Protein AF-A0A2H5V8M5-F1 (afdb_monomer_lite)

Sequence (279 aa):
MAAQKHAEDILRYRYISHWDSDGFKPYMRYIQYNGNGEVSENVAITGYYNSDGSTDCHKPLILCDKIDPKEAITQLQYDMVYNDAASNWGHRDNILDRWHNKVNIGIAYDDYFLALVQHFENDYIEWNSRYIFNGYLVMSGRIYIEPNTNVRPVALAVYYDPLPRKMSSIELNNNTPNCYSYGGGVACGSDAVDTIYPPPPPGYYYTERVHLADRWIVDGNNFHIEASINPSMGEGVYTILLFTDINGEQVPLASYSIVSKDGKWVDLSSYAIGLAKYN

pLDDT: mean 91.6, std 9.21, range [35.5, 98.75]

Secondary structure (DSSP, 8-state):
-HHHHHHHHHHHHT---SS-TT---HHHHHHHTT--SEEEEEEEEEE---TTS--STTSTT---PPP-HHHHHHHHHHHHHHSGGGGTTHHHHHHT-TT--EEEEEEEE-SSEEEEEEEEEE--EEEEEEEEETTEEEEEEEE---TT--EEEEEEEEEEEPPP----HHHHHTTSS---SSSSTTSSSPPPSEEEEPPPPTT---SS--EEPSEEEEETTEEEEEEE---TT-SEEEEEEEEEEETTEEEEEEEEEEEEETTEEEEHHHHHHHHHTT-

Structure (mmCIF, N/CA/C/O backbone):
data_AF-A0A2H5V8M5-F1
#
_entry.id   AF-A0A2H5V8M5-F1
#
loop_
_atom_site.group_PDB
_atom_site.id
_atom_site.type_symbol
_atom_site.label_atom_id
_atom_site.label_alt_id
_atom_site.label_comp_id
_atom_site.label_asym_id
_atom_site.label_entity_id
_atom_site.label_seq_id
_atom_site.pdbx_PDB_ins_code
_atom_site.Cartn_x
_atom_site.Cartn_y
_atom_site.Cartn_z
_atom_site.occupancy
_atom_site.B_iso_or_equiv
_atom_site.auth_seq_id
_atom_site.auth_comp_id
_atom_site.auth_asym_id
_atom_site.auth_atom_id
_atom_site.pdbx_PDB_model_num
ATOM 1 N N . MET A 1 1 ? 11.734 -8.296 0.308 1.00 83.62 1 MET A N 1
ATOM 2 C CA . MET A 1 1 ? 10.918 -7.101 0.608 1.00 83.62 1 MET A CA 1
ATOM 3 C C . MET A 1 1 ? 9.966 -6.883 -0.560 1.00 83.62 1 MET A C 1
ATOM 5 O O . MET A 1 1 ? 10.327 -7.282 -1.666 1.00 83.62 1 MET A O 1
ATOM 9 N N . ALA A 1 2 ? 8.769 -6.340 -0.325 1.00 95.25 2 ALA A N 1
ATOM 10 C CA . ALA A 1 2 ? 7.696 -6.299 -1.325 1.00 95.25 2 ALA A CA 1
ATOM 11 C C . ALA A 1 2 ? 8.078 -5.528 -2.605 1.00 95.25 2 ALA A C 1
ATOM 13 O O . ALA A 1 2 ? 7.887 -6.065 -3.694 1.00 95.25 2 ALA A O 1
ATOM 14 N N . ALA A 1 3 ? 8.711 -4.355 -2.483 1.00 97.88 3 ALA A N 1
ATOM 15 C CA . ALA A 1 3 ? 9.161 -3.561 -3.632 1.00 97.88 3 ALA A CA 1
ATOM 16 C C . ALA A 1 3 ? 10.148 -4.325 -4.535 1.00 97.88 3 ALA A C 1
ATOM 18 O O . ALA A 1 3 ? 9.958 -4.390 -5.745 1.00 97.88 3 ALA A O 1
ATOM 19 N N . GLN A 1 4 ? 11.164 -4.984 -3.958 1.00 98.19 4 GLN A N 1
ATOM 20 C CA . GLN A 1 4 ? 12.114 -5.798 -4.737 1.00 98.19 4 GLN A CA 1
ATOM 21 C C . GLN A 1 4 ? 11.425 -6.961 -5.461 1.00 98.19 4 GLN A C 1
ATOM 23 O O . GLN A 1 4 ? 11.761 -7.262 -6.602 1.00 98.19 4 GLN A O 1
ATOM 28 N N . LYS A 1 5 ? 10.446 -7.606 -4.815 1.00 97.69 5 LYS A N 1
ATOM 29 C CA . LYS A 1 5 ? 9.681 -8.701 -5.426 1.00 97.69 5 LYS A CA 1
ATOM 30 C C . LYS A 1 5 ? 8.831 -8.218 -6.594 1.00 97.69 5 LYS A C 1
ATOM 32 O O . LYS A 1 5 ? 8.759 -8.910 -7.602 1.00 97.69 5 LYS A O 1
ATOM 37 N N . HIS A 1 6 ? 8.258 -7.024 -6.484 1.00 98.12 6 HIS A N 1
ATOM 38 C CA . HIS A 1 6 ? 7.538 -6.404 -7.585 1.00 98.12 6 HIS A CA 1
ATOM 39 C C . HIS A 1 6 ? 8.485 -6.012 -8.730 1.00 98.12 6 HIS A C 1
ATOM 41 O O . HIS A 1 6 ? 8.217 -6.354 -9.875 1.00 98.12 6 HIS A O 1
ATOM 47 N N . ALA A 1 7 ? 9.636 -5.398 -8.439 1.00 98.62 7 ALA A N 1
ATOM 48 C CA . ALA A 1 7 ? 10.624 -5.064 -9.467 1.00 98.62 7 ALA A CA 1
ATOM 49 C C . ALA A 1 7 ? 11.097 -6.313 -10.241 1.00 98.62 7 ALA A C 1
ATOM 51 O O . ALA A 1 7 ? 11.175 -6.290 -11.466 1.00 98.62 7 ALA A O 1
ATOM 52 N N . GLU A 1 8 ? 11.361 -7.424 -9.544 1.00 98.56 8 GLU A N 1
ATOM 53 C CA . GLU A 1 8 ? 11.702 -8.714 -10.162 1.00 98.56 8 GLU A CA 1
ATOM 54 C C . GLU A 1 8 ? 10.570 -9.272 -11.037 1.00 98.56 8 GLU A C 1
ATOM 56 O O . GLU A 1 8 ? 10.845 -9.824 -12.102 1.00 98.56 8 GLU A O 1
ATOM 61 N N . ASP A 1 9 ? 9.312 -9.134 -10.609 1.00 98.06 9 ASP A N 1
ATOM 62 C CA . ASP A 1 9 ? 8.138 -9.575 -11.369 1.00 98.06 9 ASP A CA 1
ATOM 63 C C . ASP A 1 9 ? 7.942 -8.743 -12.646 1.00 98.06 9 ASP A C 1
ATOM 65 O O . ASP A 1 9 ? 7.803 -9.300 -13.738 1.00 98.06 9 ASP A O 1
ATOM 69 N N . ILE A 1 10 ? 8.049 -7.417 -12.521 1.00 98.06 10 ILE A N 1
ATOM 70 C CA . ILE A 1 10 ? 8.047 -6.467 -13.636 1.00 98.06 10 ILE A CA 1
ATOM 71 C C . ILE A 1 10 ? 9.170 -6.797 -14.619 1.00 98.06 10 ILE A C 1
ATOM 73 O O . ILE A 1 10 ? 8.927 -6.876 -15.820 1.00 98.06 10 ILE A O 1
ATOM 77 N N . LEU A 1 11 ? 10.395 -7.031 -14.136 1.00 97.75 11 LEU A N 1
ATOM 78 C CA . LEU A 1 11 ? 11.501 -7.425 -15.001 1.00 97.75 11 LEU A CA 1
ATOM 79 C C . LEU A 1 11 ? 11.170 -8.748 -15.698 1.00 97.75 11 LEU A C 1
ATOM 81 O O . LEU A 1 11 ? 11.300 -8.849 -16.911 1.00 97.75 11 LEU A O 1
ATOM 85 N N . ARG A 1 12 ? 10.714 -9.763 -14.966 1.00 96.56 12 ARG A N 1
ATOM 86 C CA . ARG A 1 12 ? 10.464 -11.099 -15.517 1.00 96.56 12 ARG A CA 1
ATOM 87 C C . ARG A 1 12 ? 9.412 -11.107 -16.626 1.00 96.56 12 ARG A C 1
ATOM 89 O O . ARG A 1 12 ? 9.584 -11.843 -17.596 1.00 96.56 12 ARG A O 1
ATOM 96 N N . TYR A 1 13 ? 8.337 -10.341 -16.466 1.00 95.19 13 TYR A N 1
ATOM 97 C CA . TYR A 1 13 ? 7.185 -10.364 -17.373 1.00 95.19 13 TYR A CA 1
ATOM 98 C C . TYR A 1 13 ? 7.037 -9.105 -18.234 1.00 95.19 13 TYR A C 1
ATOM 100 O O . TYR A 1 13 ? 6.144 -9.061 -19.076 1.00 95.19 13 TYR A O 1
ATOM 108 N N . ARG A 1 14 ? 7.924 -8.118 -18.057 1.00 94.81 14 ARG A N 1
ATOM 109 C CA . ARG A 1 14 ? 8.046 -6.897 -18.867 1.00 94.81 14 ARG A CA 1
ATOM 110 C C . ARG A 1 14 ? 6.725 -6.136 -18.997 1.00 94.81 14 ARG A C 1
ATOM 112 O O . ARG A 1 14 ? 6.176 -5.978 -20.088 1.00 94.81 14 ARG A O 1
ATOM 119 N N . TYR A 1 15 ? 6.212 -5.668 -17.868 1.00 94.75 15 TYR A N 1
ATOM 120 C CA . TYR A 1 15 ? 5.011 -4.836 -17.817 1.00 94.75 15 TYR A CA 1
ATOM 121 C C . TYR A 1 15 ? 5.233 -3.578 -16.972 1.00 94.75 15 TYR A C 1
ATOM 123 O O . TYR A 1 15 ? 6.212 -3.485 -16.241 1.00 94.75 15 TYR A O 1
ATOM 131 N N . ILE A 1 16 ? 4.317 -2.615 -17.041 1.00 93.75 16 ILE A N 1
ATOM 132 C CA . ILE A 1 16 ? 4.234 -1.501 -16.090 1.00 93.75 16 ILE A CA 1
ATOM 133 C C . ILE A 1 16 ? 2.847 -1.476 -15.456 1.00 93.75 16 ILE A C 1
ATOM 135 O O . ILE A 1 16 ? 1.849 -1.194 -16.108 1.00 93.75 16 ILE A O 1
ATOM 139 N N . SER A 1 17 ? 2.776 -1.823 -14.174 1.00 94.38 17 SER A N 1
ATOM 140 C CA . SER A 1 17 ? 1.532 -1.847 -13.409 1.00 94.38 17 SER A CA 1
ATOM 141 C C . SER A 1 17 ? 1.836 -1.809 -11.916 1.00 94.38 17 SER A C 1
ATOM 143 O O . SER A 1 17 ? 2.918 -2.198 -11.489 1.00 94.38 17 SER A O 1
ATOM 145 N N . HIS A 1 18 ? 0.855 -1.384 -11.124 1.00 95.19 18 HIS A N 1
ATOM 146 C CA . HIS A 1 18 ? 0.877 -1.518 -9.665 1.00 95.19 18 HIS A CA 1
ATOM 147 C C . HIS A 1 18 ? 0.487 -2.932 -9.187 1.00 95.19 18 HIS A C 1
ATOM 149 O O . HIS A 1 18 ? 0.680 -3.299 -8.025 1.00 95.19 18 HIS A O 1
ATOM 155 N N . TRP A 1 19 ? -0.082 -3.743 -10.078 1.00 95.81 19 TRP A N 1
ATOM 156 C CA . TRP A 1 19 ? -0.454 -5.129 -9.806 1.00 95.81 19 TRP A CA 1
ATOM 157 C C . TRP A 1 19 ? 0.651 -6.069 -10.268 1.00 95.81 19 TRP A C 1
ATOM 159 O O . TRP A 1 19 ? 1.297 -5.791 -11.273 1.00 95.81 19 TRP A O 1
ATOM 169 N N . ASP A 1 20 ? 0.843 -7.198 -9.580 1.00 95.50 20 ASP A N 1
ATOM 170 C CA . ASP A 1 20 ? 1.694 -8.264 -10.120 1.00 95.50 20 ASP A CA 1
ATOM 171 C C . ASP A 1 20 ? 0.985 -9.247 -11.031 1.00 95.50 20 ASP A C 1
ATOM 173 O O . ASP A 1 20 ? -0.240 -9.301 -11.131 1.00 95.50 2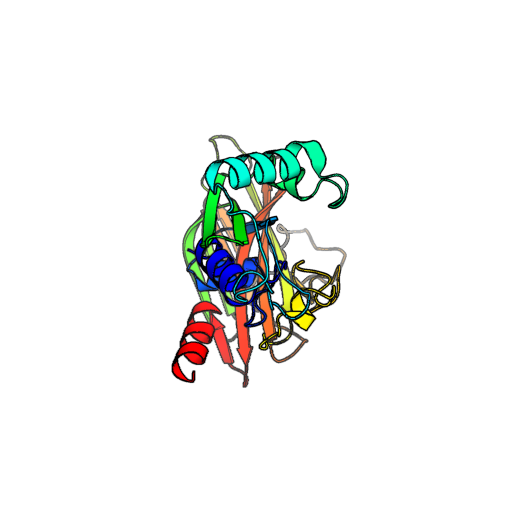0 ASP A O 1
ATOM 177 N N . SER A 1 21 ? 1.816 -10.083 -11.652 1.00 94.81 21 SER A N 1
ATOM 178 C CA . SER A 1 21 ? 1.422 -11.259 -12.412 1.00 94.81 21 SER A CA 1
ATOM 179 C C . SER A 1 21 ? 0.565 -12.268 -11.634 1.00 94.81 21 SER A C 1
ATOM 181 O O . SER A 1 21 ? -0.105 -13.081 -12.270 1.00 94.81 21 SER A O 1
ATOM 183 N N . ASP A 1 22 ? 0.513 -12.209 -10.298 1.00 94.25 22 ASP A N 1
ATOM 184 C CA . ASP A 1 22 ? -0.376 -13.029 -9.462 1.00 94.25 22 ASP A CA 1
ATOM 185 C C . ASP A 1 22 ? -1.673 -12.293 -9.047 1.00 94.25 22 ASP A C 1
ATOM 187 O O . ASP A 1 22 ? -2.559 -12.891 -8.425 1.00 94.25 22 ASP A O 1
ATOM 191 N N . GLY A 1 23 ? -1.830 -11.026 -9.443 1.00 93.62 23 GLY A N 1
ATOM 192 C CA . GLY A 1 23 ? -3.029 -10.216 -9.239 1.00 93.62 23 GLY A CA 1
ATOM 193 C C . GLY A 1 23 ? -3.117 -9.528 -7.876 1.00 93.62 23 GLY A C 1
ATOM 194 O O . GLY A 1 23 ? -4.216 -9.158 -7.461 1.00 93.62 23 GLY A O 1
ATOM 195 N N . PHE A 1 24 ? -2.003 -9.367 -7.161 1.00 94.75 24 PHE A N 1
ATOM 196 C CA . PHE A 1 24 ? -1.948 -8.638 -5.896 1.00 94.75 24 PHE A CA 1
ATOM 197 C C . PHE A 1 24 ? -1.664 -7.147 -6.115 1.00 94.75 24 PHE A C 1
ATOM 199 O O . PHE A 1 24 ? -0.723 -6.758 -6.809 1.00 94.75 24 PHE A O 1
ATOM 206 N N . LYS A 1 25 ? -2.461 -6.306 -5.448 1.00 95.56 25 LYS A N 1
ATOM 207 C CA . LYS A 1 25 ? -2.246 -4.855 -5.325 1.00 95.56 25 LYS A CA 1
ATOM 208 C C . LYS A 1 25 ? -1.101 -4.526 -4.350 1.00 95.56 25 LYS A C 1
ATOM 210 O O . LYS A 1 25 ? -0.726 -5.390 -3.546 1.00 95.56 25 LYS A O 1
ATOM 215 N N . PRO A 1 26 ? -0.589 -3.279 -4.332 1.00 95.88 26 PRO A N 1
ATOM 216 C CA . PRO A 1 26 ? 0.551 -2.900 -3.493 1.00 95.88 26 PRO A CA 1
ATOM 217 C C . PRO A 1 26 ? 0.373 -3.222 -2.002 1.00 95.88 26 PRO A C 1
ATOM 219 O O . PRO A 1 26 ? 1.212 -3.915 -1.427 1.00 95.88 26 PRO A O 1
ATOM 222 N N . TYR A 1 27 ? -0.755 -2.831 -1.394 1.00 95.56 27 TYR A N 1
ATOM 223 C CA . TYR A 1 27 ? -1.041 -3.107 0.022 1.00 95.56 27 TYR A CA 1
ATOM 224 C C . TYR A 1 27 ? -1.146 -4.604 0.331 1.00 95.56 27 TYR A C 1
ATOM 226 O O . TYR A 1 27 ? -0.662 -5.064 1.361 1.00 95.56 27 TYR A O 1
ATOM 234 N N . MET A 1 28 ? -1.716 -5.398 -0.580 1.00 96.19 28 MET A N 1
ATOM 235 C CA . MET A 1 28 ? -1.818 -6.849 -0.404 1.00 96.19 28 MET A CA 1
ATOM 236 C C . MET A 1 28 ? -0.430 -7.484 -0.371 1.00 96.19 28 MET A C 1
ATOM 238 O O . MET A 1 28 ? -0.090 -8.236 0.543 1.00 96.19 28 MET A O 1
ATOM 242 N N . ARG A 1 29 ? 0.395 -7.138 -1.359 1.00 95.31 29 ARG A N 1
ATOM 243 C CA . ARG A 1 29 ? 1.764 -7.627 -1.490 1.00 95.31 29 ARG A CA 1
ATOM 244 C C . ARG A 1 29 ? 2.630 -7.196 -0.311 1.00 95.31 29 ARG A C 1
ATOM 246 O O . ARG A 1 29 ? 3.401 -7.996 0.212 1.00 95.31 29 ARG A O 1
ATOM 253 N N . TYR A 1 30 ? 2.491 -5.954 0.143 1.00 95.75 30 TYR A N 1
ATOM 254 C CA . TYR A 1 30 ? 3.192 -5.457 1.322 1.00 95.75 30 TYR A CA 1
ATOM 255 C C . TYR A 1 30 ? 2.924 -6.342 2.545 1.00 95.75 30 TYR A C 1
ATOM 257 O O . TYR A 1 30 ? 3.873 -6.824 3.165 1.00 95.75 30 TYR A O 1
ATOM 265 N N . ILE A 1 31 ? 1.660 -6.689 2.811 1.00 93.81 31 ILE A N 1
ATOM 266 C CA . ILE A 1 31 ? 1.292 -7.616 3.893 1.00 93.81 31 ILE A CA 1
ATOM 267 C C . ILE A 1 31 ? 1.834 -9.035 3.664 1.00 93.81 31 ILE A C 1
ATOM 269 O O . ILE A 1 31 ? 2.326 -9.656 4.608 1.00 93.81 31 ILE A O 1
ATOM 273 N N . GLN A 1 32 ? 1.816 -9.557 2.432 1.00 93.00 32 GLN A N 1
ATOM 274 C CA . GLN A 1 32 ? 2.392 -10.879 2.129 1.00 93.00 32 GLN A CA 1
ATOM 275 C C . GLN A 1 32 ? 3.875 -10.988 2.485 1.00 93.00 32 GLN A C 1
ATOM 277 O O . GLN A 1 32 ? 4.329 -12.048 2.913 1.00 93.00 32 GLN A O 1
ATOM 282 N N . TYR A 1 33 ? 4.622 -9.895 2.329 1.00 92.31 33 TYR A N 1
ATOM 283 C CA . TYR A 1 33 ? 6.041 -9.825 2.673 1.00 92.31 33 TYR A CA 1
ATOM 284 C C . TYR A 1 33 ? 6.291 -9.216 4.061 1.00 92.31 33 TYR A C 1
ATOM 286 O O . TYR A 1 33 ? 7.365 -8.661 4.297 1.00 92.31 33 TYR A O 1
ATOM 294 N N . ASN A 1 34 ? 5.342 -9.407 4.986 1.00 90.81 34 ASN A N 1
ATOM 295 C CA . ASN A 1 34 ? 5.412 -9.046 6.408 1.00 90.81 34 ASN A CA 1
ATOM 296 C C . ASN A 1 34 ? 5.405 -7.537 6.705 1.00 90.81 34 ASN A C 1
ATOM 298 O O . ASN A 1 34 ? 5.962 -7.104 7.714 1.00 90.81 34 ASN A O 1
ATOM 302 N N . GLY A 1 35 ? 4.773 -6.742 5.844 1.00 93.56 35 GLY A N 1
ATOM 303 C CA . GLY A 1 35 ? 4.496 -5.334 6.102 1.00 93.56 35 GLY A CA 1
ATOM 304 C C . GLY A 1 3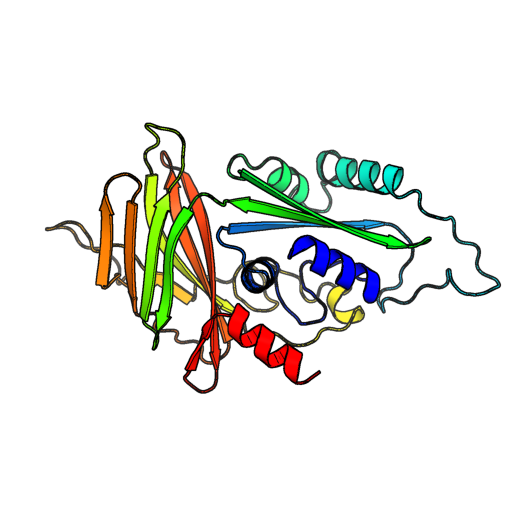5 ? 3.598 -5.124 7.327 1.00 93.56 35 GLY A C 1
ATOM 305 O O . GLY A 1 35 ? 2.660 -5.891 7.581 1.00 93.56 35 GLY A O 1
ATOM 306 N N . ASN A 1 36 ? 3.889 -4.084 8.109 1.00 93.38 36 ASN A N 1
ATOM 307 C CA . ASN A 1 36 ? 3.203 -3.803 9.376 1.00 93.38 36 ASN A CA 1
ATOM 308 C C . ASN A 1 36 ? 2.520 -2.430 9.430 1.00 93.38 36 ASN A C 1
ATOM 310 O O . ASN A 1 36 ? 1.662 -2.238 10.293 1.00 93.38 36 ASN A O 1
ATOM 314 N N . GLY A 1 37 ? 2.858 -1.521 8.515 1.00 95.81 37 GLY A N 1
ATOM 315 C CA . GLY A 1 37 ? 2.270 -0.190 8.419 1.00 95.81 37 GLY A CA 1
ATOM 316 C C . GLY A 1 37 ? 1.242 -0.043 7.298 1.00 95.81 37 GLY A C 1
ATOM 317 O O . GLY A 1 37 ? 0.544 -0.986 6.902 1.00 95.81 37 GLY A O 1
ATOM 318 N N . GLU A 1 38 ? 1.130 1.181 6.808 1.00 96.81 38 GLU A N 1
ATOM 319 C CA . GLU A 1 38 ? 0.477 1.527 5.544 1.00 96.81 38 GLU A CA 1
ATOM 320 C C . GLU A 1 38 ? 1.539 1.674 4.447 1.00 96.81 38 GLU A C 1
ATOM 322 O O . GLU A 1 38 ? 2.698 1.942 4.769 1.00 96.81 38 GLU A O 1
ATOM 327 N N . VAL A 1 39 ? 1.174 1.435 3.184 1.00 97.62 39 VAL A N 1
ATOM 328 C CA . VAL A 1 39 ? 2.104 1.535 2.057 1.00 97.62 39 VAL A CA 1
ATOM 329 C C . VAL A 1 39 ? 1.493 2.296 0.888 1.00 97.62 39 VAL A C 1
ATOM 331 O O . VAL A 1 39 ? 0.372 2.016 0.464 1.00 97.62 39 VAL A O 1
ATOM 334 N N . SER A 1 40 ? 2.303 3.160 0.288 1.00 97.12 40 SER A N 1
ATOM 335 C CA . SER A 1 40 ? 2.034 3.802 -0.994 1.00 97.12 40 SER A CA 1
ATOM 336 C C . SER A 1 40 ? 3.157 3.481 -1.983 1.00 97.12 40 SER A C 1
ATOM 338 O O . SER A 1 40 ? 4.334 3.442 -1.622 1.00 97.12 40 SER A O 1
ATOM 340 N N . GLU A 1 41 ? 2.814 3.186 -3.239 1.00 97.75 41 GLU A N 1
ATOM 341 C CA . GLU A 1 41 ? 3.765 2.679 -4.238 1.00 97.75 41 GLU A CA 1
ATOM 342 C C . GLU A 1 41 ? 3.953 3.654 -5.400 1.00 97.75 41 GLU A C 1
ATOM 344 O O . GLU A 1 41 ? 2.978 4.106 -5.992 1.00 97.75 41 GLU A O 1
ATOM 349 N N . ASN A 1 42 ? 5.211 3.876 -5.785 1.00 98.12 42 ASN A N 1
ATOM 350 C CA . ASN A 1 42 ? 5.569 4.370 -7.111 1.00 98.12 42 ASN A CA 1
ATOM 351 C C . ASN A 1 42 ? 6.210 3.247 -7.927 1.00 98.12 42 ASN A C 1
ATOM 353 O O . ASN A 1 42 ? 7.028 2.481 -7.407 1.00 98.12 42 ASN A O 1
ATOM 357 N N . VAL A 1 43 ? 5.886 3.190 -9.218 1.00 97.12 43 VAL A N 1
ATOM 358 C CA . VAL A 1 43 ? 6.506 2.278 -10.183 1.00 97.12 43 VAL A CA 1
ATOM 359 C C . VAL A 1 43 ? 6.986 3.090 -11.374 1.00 97.12 43 VAL A C 1
ATOM 361 O O . VAL A 1 43 ? 6.229 3.853 -11.963 1.00 97.12 43 VAL A O 1
ATOM 364 N N . ALA A 1 44 ? 8.242 2.895 -11.755 1.00 97.38 44 ALA A N 1
ATOM 365 C CA . ALA A 1 44 ? 8.830 3.514 -12.927 1.00 97.38 44 ALA A CA 1
ATOM 366 C C . ALA A 1 44 ? 9.681 2.486 -13.676 1.00 97.38 44 ALA A C 1
ATOM 368 O O . ALA A 1 44 ? 10.369 1.664 -13.068 1.00 97.38 44 ALA A O 1
ATOM 369 N N . ILE A 1 45 ? 9.643 2.523 -15.004 1.00 97.12 45 ILE A N 1
ATOM 370 C CA . ILE A 1 45 ? 10.435 1.627 -15.848 1.00 97.12 45 ILE A CA 1
ATOM 371 C C . ILE A 1 45 ? 11.094 2.407 -16.982 1.00 97.12 45 ILE A C 1
ATOM 373 O O . ILE A 1 45 ? 10.607 3.458 -17.394 1.00 97.12 45 ILE A O 1
ATOM 377 N N . THR A 1 46 ? 12.174 1.864 -17.530 1.00 96.69 46 THR A N 1
ATOM 378 C CA . THR A 1 46 ? 12.748 2.316 -18.801 1.00 96.69 46 THR A CA 1
ATOM 379 C C . THR A 1 46 ? 13.321 1.133 -19.574 1.00 96.69 46 THR A C 1
ATOM 381 O O . THR A 1 46 ? 13.657 0.103 -18.986 1.00 96.69 46 THR A O 1
ATOM 384 N N . GLY A 1 47 ? 13.421 1.266 -20.896 1.00 94.12 47 GLY A N 1
ATOM 385 C CA . GLY A 1 47 ? 13.940 0.231 -21.786 1.00 94.12 47 GLY A CA 1
ATOM 386 C C . GLY A 1 47 ? 12.935 -0.271 -22.817 1.00 94.12 47 GLY A C 1
ATOM 387 O O . GLY A 1 47 ? 11.984 0.421 -23.174 1.00 94.12 47 GLY A O 1
ATOM 388 N N . TYR A 1 48 ? 13.175 -1.482 -23.320 1.00 92.06 48 TYR A N 1
ATOM 389 C CA . TYR A 1 48 ? 12.517 -2.013 -24.514 1.00 92.06 48 TYR A CA 1
ATOM 390 C C . TYR A 1 48 ? 11.569 -3.171 -24.189 1.00 92.06 48 TYR A C 1
ATOM 392 O O . TYR A 1 48 ? 12.017 -4.250 -23.790 1.00 92.06 48 TYR A O 1
ATOM 400 N N . TYR A 1 49 ? 10.269 -2.978 -24.425 1.00 92.31 49 TYR A N 1
ATOM 401 C CA . TYR A 1 49 ? 9.234 -4.002 -24.265 1.00 92.31 49 TYR A CA 1
ATOM 402 C C . TYR A 1 49 ? 7.996 -3.691 -25.124 1.00 92.31 49 TYR A C 1
ATOM 404 O O . TYR A 1 49 ? 7.712 -2.535 -25.436 1.00 92.31 49 TYR A O 1
ATOM 412 N N . ASN A 1 50 ? 7.265 -4.737 -25.502 1.00 90.31 50 ASN A N 1
ATOM 413 C CA . ASN A 1 50 ? 5.958 -4.674 -26.154 1.00 90.31 50 ASN A CA 1
ATOM 414 C C . ASN A 1 50 ? 4.838 -4.905 -25.126 1.00 90.31 50 ASN A C 1
ATOM 416 O O . ASN A 1 50 ? 5.089 -5.368 -24.014 1.00 90.31 50 ASN A O 1
ATOM 420 N N . SER A 1 51 ? 3.579 -4.652 -25.503 1.00 86.75 51 SER A N 1
ATOM 421 C CA . SER A 1 51 ? 2.428 -4.854 -24.605 1.00 86.75 51 SER A CA 1
ATOM 422 C C . SER A 1 51 ? 2.266 -6.302 -24.129 1.00 86.75 51 SER A C 1
ATOM 424 O O . SER A 1 51 ? 1.774 -6.530 -23.029 1.00 86.75 51 SER A O 1
ATOM 426 N N . ASP A 1 52 ? 2.730 -7.280 -24.909 1.00 88.31 52 ASP A N 1
ATOM 427 C CA . ASP A 1 52 ? 2.776 -8.698 -24.536 1.00 88.31 52 ASP A CA 1
ATOM 428 C C . ASP A 1 52 ? 3.994 -9.087 -23.686 1.00 88.31 52 ASP A C 1
ATOM 430 O O . ASP A 1 52 ? 4.178 -10.259 -23.354 1.00 88.31 52 ASP A O 1
ATOM 434 N N . GLY A 1 53 ? 4.813 -8.114 -23.293 1.00 86.06 53 GLY A N 1
ATOM 435 C CA . GLY A 1 53 ? 6.035 -8.317 -22.527 1.00 86.06 53 GLY A CA 1
ATOM 436 C C . GLY A 1 53 ? 7.200 -8.891 -23.341 1.00 86.06 53 GLY A C 1
ATOM 437 O O . GLY A 1 53 ? 8.245 -9.224 -22.783 1.00 86.06 53 GLY A O 1
ATOM 438 N N . SER A 1 54 ? 7.062 -9.020 -24.663 1.00 88.94 54 SER A N 1
ATOM 439 C CA . SER A 1 54 ? 8.170 -9.423 -25.530 1.00 88.94 54 SER A CA 1
ATOM 440 C C . SER A 1 54 ? 9.124 -8.258 -25.811 1.00 88.94 54 SER A C 1
ATOM 442 O O . SER A 1 54 ? 8.784 -7.089 -25.641 1.00 88.94 54 SER A O 1
ATOM 444 N N . THR A 1 55 ? 10.338 -8.571 -26.262 1.00 89.69 55 THR A N 1
ATOM 445 C CA . THR A 1 55 ? 11.296 -7.572 -26.746 1.00 89.69 55 THR A CA 1
ATOM 446 C C . THR A 1 55 ? 12.132 -8.138 -27.886 1.00 89.69 55 THR A C 1
ATOM 448 O O . THR A 1 55 ? 12.485 -9.321 -27.902 1.00 89.69 55 THR A O 1
ATOM 451 N N . ASP A 1 56 ? 12.463 -7.279 -28.844 1.00 90.00 56 ASP A N 1
ATOM 452 C CA . ASP A 1 56 ? 13.253 -7.642 -30.018 1.00 90.00 56 ASP A CA 1
ATOM 453 C C . ASP A 1 56 ? 14.765 -7.541 -29.775 1.00 90.00 56 ASP A C 1
ATOM 455 O O . ASP A 1 56 ? 15.543 -8.081 -30.559 1.00 90.00 56 ASP A O 1
ATOM 459 N N . CYS A 1 57 ? 15.192 -6.943 -28.659 1.00 88.12 57 CYS A N 1
ATOM 460 C CA . CYS A 1 57 ? 16.597 -6.657 -28.346 1.00 88.12 57 CYS A CA 1
ATOM 461 C C . CYS A 1 57 ? 17.494 -7.888 -28.135 1.00 88.12 57 CYS A C 1
ATOM 463 O O . CYS A 1 57 ? 18.711 -7.759 -28.045 1.00 88.12 57 CYS A O 1
ATOM 465 N N . HIS A 1 58 ? 16.919 -9.092 -28.091 1.00 82.06 58 HIS A N 1
ATOM 466 C CA . HIS A 1 58 ? 17.670 -10.351 -28.049 1.00 82.06 58 HIS A CA 1
ATOM 467 C C . HIS A 1 58 ? 17.823 -11.017 -29.428 1.00 82.06 58 HIS A C 1
ATOM 469 O O . HIS A 1 58 ? 18.459 -12.067 -29.541 1.00 82.06 58 HIS A O 1
ATOM 475 N N . LYS A 1 59 ? 17.232 -10.449 -30.487 1.00 86.50 59 LYS A N 1
ATOM 476 C CA . LYS A 1 59 ? 17.295 -11.010 -31.842 1.00 86.50 59 LYS A CA 1
ATOM 477 C C . LYS A 1 59 ? 18.615 -10.606 -32.527 1.00 86.50 59 LYS A C 1
ATOM 479 O O . LYS A 1 59 ? 18.972 -9.434 -32.479 1.00 86.50 59 LYS A O 1
ATOM 484 N N . PRO A 1 60 ? 19.307 -11.513 -33.253 1.00 80.62 60 PRO A N 1
ATOM 485 C CA . PRO A 1 60 ? 20.649 -11.262 -33.811 1.00 80.62 60 PRO A CA 1
ATOM 486 C C . PRO A 1 60 ? 20.808 -10.066 -34.769 1.00 80.62 60 PRO A C 1
ATOM 488 O O . PRO A 1 60 ? 21.934 -9.683 -35.067 1.00 80.62 60 PRO A O 1
ATOM 491 N N . LEU A 1 61 ? 19.710 -9.516 -35.297 1.00 87.12 61 LEU A N 1
ATOM 492 C CA . LEU A 1 61 ? 19.704 -8.438 -36.297 1.00 87.12 61 LEU A CA 1
ATOM 493 C C . LEU A 1 61 ? 19.076 -7.133 -35.785 1.00 87.12 61 LEU A C 1
ATOM 495 O O . LEU A 1 61 ? 18.835 -6.224 -36.575 1.00 87.12 61 LEU A O 1
ATOM 499 N N . ILE A 1 62 ? 18.795 -7.046 -34.486 1.00 86.69 62 ILE A N 1
ATOM 500 C CA . ILE A 1 62 ? 18.225 -5.860 -33.851 1.00 86.69 62 ILE A CA 1
ATOM 501 C C . ILE A 1 62 ? 19.294 -5.254 -32.950 1.00 86.69 62 ILE A C 1
ATOM 503 O O . ILE A 1 62 ? 19.852 -5.936 -32.093 1.00 86.69 62 ILE A O 1
ATOM 507 N N . LEU A 1 63 ? 19.597 -3.974 -33.167 1.00 87.94 63 LEU A N 1
ATOM 508 C CA . LEU A 1 63 ? 20.528 -3.226 -32.333 1.00 87.94 63 LEU A CA 1
ATOM 509 C C . LEU A 1 63 ? 19.732 -2.416 -31.309 1.00 87.94 63 LEU A C 1
ATOM 511 O O . LEU A 1 63 ? 18.987 -1.518 -31.691 1.00 87.94 63 LEU A O 1
ATOM 515 N N . CYS A 1 64 ? 19.911 -2.740 -30.031 1.00 91.75 64 CYS A N 1
ATOM 516 C CA . CYS A 1 64 ? 19.400 -1.957 -28.911 1.00 91.75 64 CYS A CA 1
ATOM 517 C C . CYS A 1 64 ? 20.567 -1.447 -28.073 1.00 91.75 64 CYS A C 1
ATOM 519 O O . CYS A 1 64 ? 21.522 -2.189 -27.815 1.00 91.75 64 CYS A O 1
ATOM 521 N N . ASP A 1 65 ? 20.465 -0.201 -27.624 1.00 92.56 65 ASP A N 1
ATOM 522 C CA . ASP A 1 65 ? 21.441 0.369 -26.705 1.00 92.56 65 ASP A CA 1
ATOM 523 C C . ASP A 1 65 ? 21.268 -0.228 -25.311 1.00 92.56 65 ASP A C 1
ATOM 525 O O . ASP A 1 65 ? 20.147 -0.434 -24.838 1.00 92.56 65 ASP A O 1
ATOM 529 N N . LYS A 1 66 ? 22.396 -0.520 -24.660 1.00 94.62 66 LYS A N 1
ATOM 530 C CA . LYS A 1 66 ? 22.389 -0.993 -23.280 1.00 94.62 66 LYS A CA 1
ATOM 531 C C . LYS A 1 66 ? 22.058 0.150 -22.332 1.00 94.62 66 LYS A C 1
ATOM 533 O O . LYS A 1 66 ? 22.556 1.260 -22.505 1.00 94.62 66 LYS A O 1
ATOM 538 N N . ILE A 1 67 ? 21.277 -0.145 -21.303 1.00 95.88 67 ILE A N 1
ATOM 539 C CA . ILE A 1 67 ? 20.924 0.822 -20.267 1.00 95.88 67 ILE A CA 1
ATOM 540 C C . ILE A 1 67 ? 22.085 0.958 -19.276 1.00 95.88 67 ILE A C 1
ATOM 542 O O . ILE A 1 67 ? 22.563 -0.041 -18.736 1.00 95.88 67 ILE A O 1
ATOM 546 N N . ASP A 1 68 ? 22.510 2.191 -18.986 1.00 97.69 68 ASP A N 1
ATOM 547 C CA . ASP A 1 68 ? 23.269 2.471 -17.765 1.00 97.69 68 ASP A CA 1
ATOM 548 C C . ASP A 1 68 ? 22.278 2.533 -16.590 1.00 97.69 68 ASP A C 1
ATOM 550 O O . ASP A 1 68 ? 21.441 3.442 -16.534 1.00 97.69 68 ASP A O 1
ATOM 554 N N . PRO A 1 69 ? 22.331 1.587 -15.635 1.00 97.31 69 PRO A N 1
ATOM 555 C CA . PRO A 1 69 ? 21.344 1.522 -14.567 1.00 97.31 69 PRO A CA 1
ATOM 556 C C . PRO A 1 69 ? 21.386 2.745 -13.645 1.00 97.31 69 PRO A C 1
ATOM 558 O O . PRO A 1 69 ? 20.356 3.115 -13.087 1.00 97.31 69 PRO A O 1
ATOM 561 N N . LYS A 1 70 ? 22.542 3.398 -13.467 1.00 98.06 70 LYS A N 1
ATOM 562 C CA . LYS A 1 70 ? 22.641 4.581 -12.600 1.00 98.06 70 LYS A CA 1
ATOM 563 C C . LYS A 1 70 ? 21.994 5.788 -13.257 1.00 98.06 70 LYS A C 1
ATOM 565 O O . LYS A 1 70 ? 21.222 6.478 -12.597 1.00 98.06 70 LYS A O 1
ATOM 570 N N . GLU A 1 71 ? 22.283 6.013 -14.536 1.00 98.12 71 GLU A N 1
ATOM 571 C CA . GLU A 1 71 ? 21.656 7.090 -15.306 1.00 98.12 71 GLU A CA 1
ATOM 572 C C . GLU A 1 71 ? 20.140 6.887 -15.385 1.00 98.12 71 GLU A C 1
ATOM 574 O O . GLU A 1 71 ? 19.382 7.809 -15.088 1.00 98.12 71 GLU A O 1
ATOM 579 N N . ALA A 1 72 ? 19.699 5.657 -15.664 1.00 98.06 72 ALA A N 1
ATOM 580 C CA . ALA A 1 72 ? 18.287 5.299 -15.679 1.00 98.06 72 ALA A CA 1
ATOM 581 C C . ALA A 1 72 ? 17.593 5.585 -14.340 1.00 98.06 72 ALA A C 1
ATOM 583 O O . ALA A 1 72 ? 16.548 6.226 -14.328 1.00 98.06 72 ALA A O 1
ATOM 584 N N . ILE A 1 73 ? 18.170 5.172 -13.206 1.00 98.50 73 ILE A N 1
ATOM 585 C CA . ILE A 1 73 ? 17.588 5.455 -11.883 1.00 98.50 73 ILE A CA 1
ATOM 586 C C . ILE A 1 73 ? 17.521 6.964 -11.622 1.00 98.50 73 ILE A C 1
ATOM 588 O O . ILE A 1 73 ? 16.504 7.451 -11.129 1.00 98.50 73 ILE A O 1
ATOM 592 N N . THR A 1 74 ? 18.579 7.715 -11.951 1.00 98.44 74 THR A N 1
ATOM 593 C CA . THR A 1 74 ? 18.587 9.177 -11.799 1.00 98.44 74 THR A CA 1
ATOM 594 C C . THR A 1 74 ? 17.492 9.831 -12.636 1.00 98.44 74 THR A C 1
ATOM 596 O O . THR A 1 74 ? 16.771 10.682 -12.116 1.00 98.44 74 THR A O 1
ATOM 599 N N . GLN A 1 75 ? 17.334 9.413 -13.891 1.00 98.44 75 GLN A N 1
ATOM 600 C CA . GLN A 1 75 ? 16.321 9.953 -14.790 1.00 98.44 75 GLN A CA 1
ATOM 601 C C . GLN A 1 75 ? 14.903 9.601 -14.321 1.00 98.44 75 GLN A C 1
ATOM 603 O O . GLN A 1 75 ? 14.078 10.497 -14.186 1.00 98.44 75 GLN A O 1
ATOM 608 N N . LEU A 1 76 ? 14.636 8.336 -13.975 1.00 98.31 76 LEU A N 1
ATOM 609 C CA . LEU A 1 76 ? 13.322 7.906 -13.480 1.00 98.31 76 LEU A CA 1
ATOM 610 C C . LEU A 1 76 ? 12.927 8.644 -12.194 1.00 98.31 76 LEU A C 1
ATOM 612 O O . LEU A 1 76 ? 11.790 9.091 -12.064 1.00 98.31 76 LEU A O 1
ATOM 616 N N . GLN A 1 77 ? 13.864 8.823 -11.257 1.00 98.31 77 GLN A N 1
ATOM 617 C CA . GLN A 1 77 ? 13.610 9.604 -10.046 1.00 98.31 77 GLN A CA 1
ATOM 618 C C . GLN A 1 77 ? 13.347 11.080 -10.365 1.00 98.31 77 GLN A C 1
ATOM 620 O O . GLN A 1 77 ? 12.456 11.683 -9.769 1.00 98.31 77 GLN A O 1
ATOM 625 N N . TYR A 1 78 ? 14.120 11.671 -11.282 1.00 98.56 78 TYR A N 1
ATOM 626 C CA . TYR A 1 78 ? 13.906 13.048 -11.718 1.00 98.56 78 TYR A CA 1
ATOM 627 C C . TYR A 1 78 ? 12.516 13.212 -12.331 1.00 98.56 78 TYR A C 1
ATOM 629 O O . TYR A 1 78 ? 11.804 14.147 -11.974 1.00 98.56 78 TYR A O 1
ATOM 637 N N . ASP A 1 79 ? 12.100 12.283 -13.190 1.00 98.38 79 ASP A N 1
ATOM 638 C CA . ASP A 1 79 ? 10.810 12.354 -13.866 1.00 98.38 79 ASP A CA 1
ATOM 639 C C . ASP A 1 79 ? 9.640 12.221 -12.891 1.00 98.38 79 ASP A C 1
ATOM 641 O O . ASP A 1 79 ? 8.727 13.043 -12.939 1.00 98.38 79 ASP A O 1
ATOM 645 N N . MET A 1 80 ? 9.711 11.289 -11.933 1.00 98.12 80 MET A N 1
ATOM 646 C CA . MET A 1 80 ? 8.690 11.142 -10.886 1.00 98.12 80 MET A CA 1
ATOM 647 C C . MET A 1 80 ? 8.545 12.381 -9.990 1.00 98.12 80 MET A C 1
ATOM 649 O O . MET A 1 80 ? 7.481 12.592 -9.421 1.00 98.12 80 MET A O 1
ATOM 653 N N . VAL A 1 81 ? 9.587 13.207 -9.840 1.00 98.06 81 VAL A N 1
ATOM 654 C CA . VAL A 1 81 ? 9.541 14.408 -8.984 1.00 98.06 81 VAL A CA 1
ATOM 655 C C . VAL A 1 81 ? 9.221 15.672 -9.783 1.00 98.06 81 VAL A C 1
ATOM 657 O O . VAL A 1 81 ? 8.440 16.512 -9.334 1.00 98.06 81 VAL A O 1
ATOM 660 N N . TYR A 1 82 ? 9.832 15.838 -10.954 1.00 98.31 82 TYR A N 1
ATOM 661 C CA . TYR A 1 82 ? 9.834 17.097 -11.701 1.00 98.31 82 TYR A CA 1
ATOM 662 C C . TYR A 1 82 ? 9.028 17.045 -13.005 1.00 98.31 82 TYR A C 1
ATOM 664 O O . TYR A 1 82 ? 8.551 18.095 -13.435 1.00 98.31 82 TYR A O 1
ATOM 672 N N . ASN A 1 83 ? 8.803 15.861 -13.590 1.00 97.69 83 ASN A N 1
ATOM 673 C CA . ASN A 1 83 ? 8.097 15.677 -14.868 1.00 97.69 83 ASN A CA 1
ATOM 674 C C . ASN A 1 83 ? 6.864 14.758 -14.756 1.00 97.69 83 ASN A C 1
ATOM 676 O O . ASN A 1 83 ? 6.511 14.056 -15.702 1.00 97.69 83 ASN A O 1
ATOM 680 N N . ASP A 1 84 ? 6.165 14.786 -13.623 1.00 96.69 84 ASP A N 1
ATOM 681 C CA . ASP A 1 84 ? 5.124 13.801 -13.302 1.00 96.69 84 ASP A CA 1
ATOM 682 C C . ASP A 1 84 ? 3.689 14.224 -13.682 1.00 96.69 84 ASP A C 1
ATOM 684 O O . ASP A 1 84 ? 2.689 13.688 -13.202 1.00 96.69 84 ASP A O 1
ATOM 688 N N . ALA A 1 85 ? 3.548 15.214 -14.565 1.00 96.62 85 ALA A N 1
ATOM 689 C CA . ALA A 1 85 ? 2.236 15.739 -14.948 1.00 96.62 85 ALA A CA 1
ATOM 690 C C . ALA A 1 85 ? 1.321 14.670 -15.584 1.00 96.62 85 ALA A C 1
ATOM 692 O O . ALA A 1 85 ? 0.105 14.724 -15.404 1.00 96.62 85 ALA A O 1
ATOM 693 N N . ALA A 1 86 ? 1.893 13.686 -16.291 1.00 91.94 86 ALA A N 1
ATOM 694 C CA . ALA A 1 86 ? 1.143 12.579 -16.893 1.00 91.94 86 ALA A CA 1
ATOM 695 C C . ALA A 1 86 ? 0.474 11.666 -15.848 1.00 91.94 86 ALA A C 1
ATOM 697 O O . ALA A 1 86 ? -0.563 11.073 -16.137 1.00 91.94 86 ALA A O 1
ATOM 698 N N . SER A 1 87 ? 1.020 11.618 -14.631 1.00 89.94 87 SER A N 1
ATOM 699 C CA . SER A 1 87 ? 0.487 10.858 -13.492 1.00 89.94 87 SER A CA 1
ATOM 700 C C . SER A 1 87 ? -0.273 11.759 -12.517 1.00 89.94 87 SER A C 1
ATOM 702 O O . SER A 1 87 ? -0.468 11.407 -11.355 1.00 89.94 87 SER A O 1
ATOM 704 N N . ASN A 1 88 ? -0.672 12.957 -12.966 1.00 94.31 88 ASN A N 1
ATOM 705 C CA . ASN A 1 88 ? -1.299 13.988 -12.141 1.00 94.31 88 ASN A CA 1
ATOM 706 C C . ASN A 1 88 ? -0.473 14.343 -10.888 1.00 94.31 88 ASN A C 1
ATOM 708 O O . ASN A 1 88 ? -1.035 14.650 -9.841 1.00 94.31 88 ASN A O 1
ATOM 712 N N . TRP A 1 89 ? 0.858 14.290 -11.004 1.00 96.94 89 TRP A N 1
ATOM 713 C CA . TRP A 1 89 ? 1.813 14.494 -9.912 1.00 96.94 89 TRP A CA 1
ATOM 714 C C . TRP A 1 89 ? 1.722 13.491 -8.752 1.00 96.94 89 TRP A C 1
ATOM 716 O O . TRP A 1 89 ? 2.299 13.733 -7.691 1.00 96.94 89 TRP A O 1
ATOM 726 N N . GLY A 1 90 ? 1.030 12.365 -8.949 1.00 95.94 90 GLY A N 1
ATOM 727 C CA . GLY A 1 90 ? 0.837 11.352 -7.917 1.00 95.94 90 GLY A CA 1
ATOM 728 C C . GLY A 1 90 ? 2.142 10.745 -7.401 1.00 95.94 90 GLY A C 1
ATOM 729 O O . GLY A 1 90 ? 2.263 10.527 -6.198 1.00 95.94 90 GLY A O 1
ATOM 730 N N . HIS A 1 91 ? 3.150 10.534 -8.257 1.00 97.62 91 HIS A N 1
ATOM 731 C CA . HIS A 1 91 ? 4.438 10.003 -7.808 1.00 97.62 91 HIS A CA 1
ATOM 732 C C . HIS A 1 91 ? 5.197 11.022 -6.963 1.00 97.62 91 HIS A C 1
ATOM 734 O O . HIS A 1 91 ? 5.758 10.661 -5.925 1.00 97.62 91 HIS A O 1
ATOM 740 N N . ARG A 1 92 ? 5.208 12.293 -7.390 1.00 98.25 92 ARG A N 1
ATOM 741 C CA . ARG A 1 92 ? 5.859 13.387 -6.657 1.00 98.25 92 ARG A CA 1
ATOM 742 C C . ARG A 1 92 ? 5.229 13.560 -5.284 1.00 98.25 92 ARG A C 1
ATOM 744 O O . ARG A 1 92 ? 5.949 13.668 -4.297 1.00 98.25 92 ARG A O 1
ATOM 751 N N . ASP A 1 93 ? 3.904 13.618 -5.243 1.00 98.00 93 ASP A N 1
ATOM 752 C CA . ASP A 1 93 ? 3.166 13.875 -4.013 1.00 98.00 93 ASP A CA 1
ATOM 753 C C . ASP A 1 93 ? 3.346 12.706 -3.029 1.00 98.00 93 ASP A C 1
ATOM 755 O O . ASP A 1 93 ? 3.576 12.960 -1.852 1.00 98.00 93 ASP A O 1
ATOM 759 N N . ASN A 1 94 ? 3.405 11.459 -3.520 1.00 97.62 94 ASN A N 1
ATOM 760 C CA . ASN A 1 94 ? 3.798 10.288 -2.728 1.00 97.62 94 ASN A CA 1
ATOM 761 C C . ASN A 1 94 ? 5.238 10.412 -2.182 1.00 97.62 94 ASN A C 1
ATOM 763 O O . ASN A 1 94 ? 5.464 10.282 -0.989 1.00 97.62 94 ASN A O 1
ATOM 767 N N . ILE A 1 95 ? 6.232 10.760 -3.013 1.00 98.25 95 ILE A N 1
ATOM 768 C CA . ILE A 1 95 ? 7.636 10.935 -2.567 1.00 98.25 95 ILE A CA 1
ATOM 769 C C . ILE A 1 95 ? 7.775 12.001 -1.468 1.00 98.25 95 ILE A C 1
ATOM 771 O O . ILE A 1 95 ? 8.667 11.906 -0.622 1.00 98.25 95 ILE A O 1
ATOM 775 N N . LEU A 1 96 ? 6.946 13.044 -1.523 1.00 97.88 96 LEU A N 1
ATOM 776 C CA . LEU A 1 96 ? 7.006 14.199 -0.629 1.00 97.88 96 LEU A CA 1
ATOM 777 C C . LEU A 1 96 ? 6.029 14.113 0.549 1.00 97.88 96 LEU A C 1
ATOM 779 O O . LEU A 1 96 ? 5.996 15.054 1.351 1.00 97.88 96 LEU A O 1
ATOM 783 N N . ASP A 1 97 ? 5.246 13.038 0.670 1.00 97.00 97 ASP A N 1
ATOM 784 C CA . ASP A 1 97 ? 4.309 12.891 1.777 1.00 97.00 97 ASP A CA 1
ATOM 785 C C . ASP A 1 97 ? 5.079 12.844 3.105 1.00 97.00 97 ASP A C 1
ATOM 787 O O . ASP A 1 97 ? 5.990 12.043 3.335 1.00 97.00 97 ASP A O 1
ATOM 791 N N . ARG A 1 98 ? 4.701 13.759 3.998 1.00 94.81 98 ARG A N 1
ATOM 792 C CA . ARG A 1 98 ? 5.338 13.972 5.297 1.00 94.81 98 ARG A CA 1
ATOM 793 C C . ARG A 1 98 ? 5.113 12.831 6.285 1.00 94.81 98 ARG A C 1
ATOM 795 O O . ARG A 1 98 ? 5.814 12.779 7.294 1.00 94.81 98 ARG A O 1
ATOM 802 N N . TRP A 1 99 ? 4.114 11.985 6.044 1.00 94.94 99 TRP A N 1
ATOM 803 C CA . TRP A 1 99 ? 3.789 10.857 6.911 1.00 94.94 99 TRP A CA 1
ATOM 804 C C . TRP A 1 99 ? 4.614 9.617 6.590 1.00 94.94 99 TRP A C 1
ATOM 806 O O . TRP A 1 99 ? 4.666 8.695 7.395 1.00 94.94 99 TRP A O 1
ATOM 816 N N . HIS A 1 100 ? 5.327 9.586 5.470 1.00 96.75 100 HIS A N 1
ATOM 817 C CA . HIS A 1 100 ? 6.225 8.475 5.210 1.00 96.75 100 HIS A CA 1
ATOM 818 C C . HIS A 1 100 ? 7.445 8.544 6.124 1.00 96.75 100 HIS A C 1
ATOM 820 O O . HIS A 1 100 ? 8.180 9.532 6.158 1.00 96.75 100 HIS A O 1
ATOM 826 N N . ASN A 1 101 ? 7.689 7.464 6.865 1.00 95.62 101 ASN A N 1
ATOM 827 C CA . ASN A 1 101 ? 8.828 7.360 7.778 1.00 95.62 101 ASN A CA 1
ATOM 828 C C . ASN A 1 101 ? 9.837 6.279 7.369 1.00 95.62 101 ASN A C 1
ATOM 830 O O . ASN A 1 101 ? 10.914 6.180 7.965 1.00 95.62 101 ASN A O 1
ATOM 834 N N . LYS A 1 102 ? 9.514 5.484 6.344 1.00 96.25 102 LYS A N 1
ATOM 835 C CA . LYS A 1 102 ? 10.416 4.515 5.716 1.00 96.25 102 LYS A CA 1
ATOM 836 C C . LYS A 1 102 ? 10.190 4.474 4.211 1.00 96.25 102 LYS A C 1
ATOM 838 O O . LYS A 1 102 ? 9.119 4.806 3.713 1.00 96.25 102 LYS A O 1
ATOM 843 N N . VAL A 1 103 ? 11.217 4.015 3.502 1.00 97.19 103 VAL A N 1
ATOM 844 C CA . VAL A 1 103 ? 11.134 3.695 2.079 1.00 97.19 103 VAL A CA 1
ATOM 845 C C . VAL A 1 103 ? 11.821 2.362 1.804 1.00 97.19 103 VAL A C 1
ATOM 847 O O . VAL A 1 103 ? 12.937 2.107 2.264 1.00 97.19 103 VAL A O 1
ATOM 850 N N . ASN A 1 104 ? 11.149 1.510 1.037 1.00 96.81 104 ASN A N 1
ATOM 851 C CA . ASN A 1 104 ? 11.689 0.291 0.463 1.00 96.81 104 ASN A CA 1
ATOM 852 C C . ASN A 1 104 ? 11.870 0.484 -1.040 1.00 96.81 104 ASN A C 1
ATOM 854 O O . ASN A 1 104 ? 10.920 0.840 -1.732 1.00 96.81 104 ASN A O 1
ATOM 858 N N . ILE A 1 105 ? 13.069 0.229 -1.554 1.00 98.31 105 ILE A N 1
ATOM 859 C CA . ILE A 1 105 ? 13.369 0.420 -2.974 1.00 98.31 105 ILE A CA 1
ATOM 860 C C . ILE A 1 105 ? 13.714 -0.931 -3.588 1.00 98.31 105 ILE A C 1
ATOM 862 O O . ILE A 1 105 ? 14.659 -1.596 -3.164 1.00 98.31 105 ILE A O 1
ATOM 866 N N . GLY A 1 106 ? 12.931 -1.323 -4.589 1.00 98.56 106 GLY A N 1
ATOM 867 C CA . GLY A 1 106 ? 13.184 -2.464 -5.450 1.00 98.56 106 GLY A CA 1
ATOM 868 C C . GLY A 1 106 ? 13.773 -2.014 -6.777 1.00 98.56 106 GLY A C 1
ATOM 869 O O . GLY A 1 106 ? 13.212 -1.140 -7.434 1.00 98.56 106 GLY A O 1
ATOM 870 N N . ILE A 1 107 ? 14.887 -2.621 -7.181 1.00 98.56 107 ILE A N 1
ATOM 871 C CA . ILE A 1 107 ? 15.503 -2.382 -8.488 1.00 98.56 107 ILE A CA 1
ATOM 872 C C . ILE A 1 107 ? 15.779 -3.733 -9.135 1.00 98.56 107 ILE A C 1
ATOM 874 O O . ILE A 1 107 ? 16.409 -4.608 -8.536 1.00 98.56 107 ILE A O 1
ATOM 878 N N . ALA A 1 108 ? 15.328 -3.902 -10.370 1.00 98.56 108 ALA A N 1
ATOM 879 C CA . ALA A 1 108 ? 15.610 -5.085 -11.167 1.00 98.56 108 ALA A CA 1
ATOM 880 C C . ALA A 1 108 ? 15.858 -4.655 -12.610 1.00 98.56 108 ALA A C 1
ATOM 882 O O . ALA A 1 108 ? 15.092 -3.872 -13.164 1.00 98.56 108 ALA A O 1
ATOM 883 N N . TYR A 1 109 ? 16.941 -5.132 -13.212 1.00 98.19 109 TYR A N 1
ATOM 884 C CA . TYR A 1 109 ? 17.305 -4.746 -14.567 1.00 98.19 109 TYR A CA 1
ATOM 885 C C . TYR A 1 109 ? 18.105 -5.836 -15.272 1.00 98.19 109 TYR A C 1
ATOM 887 O O . TYR A 1 109 ? 18.679 -6.725 -14.640 1.00 98.19 109 TYR A O 1
ATOM 895 N N . ASP A 1 110 ? 18.162 -5.716 -16.588 1.00 96.06 110 ASP A N 1
ATOM 896 C CA . ASP A 1 110 ? 19.158 -6.346 -17.443 1.00 96.06 110 ASP A CA 1
ATOM 897 C C . ASP A 1 110 ? 19.707 -5.315 -18.438 1.00 96.06 110 ASP A C 1
ATOM 899 O O . ASP A 1 110 ? 19.554 -4.111 -18.242 1.00 96.06 110 ASP A O 1
ATOM 903 N N . ASP A 1 111 ? 20.380 -5.781 -19.489 1.00 95.12 111 ASP A N 1
ATOM 904 C CA . ASP A 1 111 ? 20.982 -4.911 -20.497 1.00 95.12 111 ASP A CA 1
ATOM 905 C C . ASP A 1 111 ? 19.970 -3.950 -21.156 1.00 95.12 111 ASP A C 1
ATOM 907 O O . ASP A 1 111 ? 20.380 -2.885 -21.609 1.00 95.12 111 ASP A O 1
ATOM 911 N N . TYR A 1 112 ? 18.677 -4.292 -21.228 1.00 95.75 112 TYR A N 1
ATOM 912 C CA . TYR A 1 112 ? 17.702 -3.606 -22.089 1.00 95.75 112 TYR A CA 1
ATOM 913 C C . TYR A 1 112 ? 16.424 -3.162 -21.381 1.00 95.75 112 TYR A C 1
ATOM 915 O O . TYR A 1 112 ? 15.556 -2.557 -22.013 1.00 95.75 112 TYR A O 1
ATOM 923 N N . PHE A 1 113 ? 16.272 -3.464 -20.096 1.00 97.00 113 PHE A N 1
ATOM 924 C CA . PHE A 1 113 ? 15.102 -3.077 -19.324 1.00 97.00 113 PHE A CA 1
ATOM 925 C C . PHE A 1 113 ? 15.475 -2.847 -17.863 1.00 97.00 113 PHE A C 1
ATOM 927 O O . PHE A 1 113 ? 16.230 -3.628 -17.287 1.00 97.00 113 PHE A O 1
ATOM 934 N N . LEU A 1 114 ? 14.913 -1.807 -17.249 1.00 98.38 114 LEU A N 1
ATOM 935 C CA . LEU A 1 114 ? 15.054 -1.519 -15.827 1.00 98.38 114 LEU A CA 1
ATOM 936 C C . LEU A 1 114 ? 13.695 -1.200 -15.209 1.00 98.38 114 LEU A C 1
ATOM 938 O O . LEU A 1 114 ? 12.929 -0.405 -15.749 1.00 98.38 114 LEU A O 1
ATOM 942 N N . ALA A 1 115 ? 13.451 -1.788 -14.042 1.00 98.56 115 ALA A N 1
ATOM 943 C CA . ALA A 1 115 ? 12.323 -1.520 -13.168 1.00 98.56 115 ALA A CA 1
ATOM 944 C C . ALA A 1 115 ? 12.796 -0.889 -11.858 1.00 98.56 115 ALA A C 1
ATOM 946 O O . ALA A 1 115 ? 13.711 -1.405 -11.208 1.00 98.56 115 ALA A O 1
ATOM 947 N N . LEU A 1 116 ? 12.132 0.192 -11.464 1.00 98.75 116 LEU A N 1
ATOM 948 C CA . LEU A 1 116 ? 12.272 0.871 -10.186 1.00 98.75 116 LEU A CA 1
ATOM 949 C C . LEU A 1 116 ? 10.910 0.869 -9.487 1.00 98.75 116 LEU A C 1
ATOM 951 O O . LEU A 1 116 ? 9.942 1.426 -9.995 1.00 98.75 116 LEU A O 1
ATOM 955 N N . VAL A 1 117 ? 10.847 0.260 -8.307 1.00 98.69 117 VAL A N 1
ATOM 956 C CA . VAL A 1 117 ? 9.655 0.252 -7.452 1.00 98.69 117 VAL A CA 1
ATOM 957 C C . VAL A 1 117 ? 10.012 0.883 -6.117 1.00 98.69 117 VAL A C 1
ATOM 959 O O . VAL A 1 117 ? 11.015 0.515 -5.505 1.00 98.69 117 VAL A O 1
ATOM 962 N N . GLN A 1 118 ? 9.192 1.816 -5.648 1.00 98.62 118 GLN A N 1
ATOM 963 C CA . GLN A 1 118 ? 9.350 2.463 -4.349 1.00 98.62 118 GLN A CA 1
ATOM 964 C C . GLN A 1 118 ? 8.100 2.207 -3.519 1.00 98.62 118 GLN A C 1
ATOM 966 O O . GLN A 1 118 ? 7.007 2.566 -3.939 1.00 98.62 118 GLN A O 1
ATOM 971 N N . HIS A 1 119 ? 8.255 1.594 -2.350 1.00 97.81 119 HIS A N 1
ATOM 972 C CA . HIS A 1 119 ? 7.214 1.519 -1.324 1.00 97.81 119 HIS A CA 1
ATOM 973 C C . HIS A 1 119 ? 7.553 2.519 -0.237 1.00 97.81 119 HIS A C 1
ATOM 975 O O . HIS A 1 119 ? 8.544 2.346 0.469 1.00 97.81 119 HIS A O 1
ATOM 981 N N . PHE A 1 120 ? 6.743 3.556 -0.119 1.00 98.12 120 PHE A N 1
ATOM 982 C CA . PHE A 1 120 ? 6.794 4.479 0.996 1.00 98.12 120 PHE A CA 1
ATOM 983 C C . PHE A 1 120 ? 5.854 3.980 2.081 1.00 98.12 120 PHE A C 1
ATOM 985 O O . PHE A 1 120 ? 4.737 3.562 1.783 1.00 98.12 120 PHE A O 1
ATOM 992 N N . GLU A 1 121 ? 6.327 3.954 3.323 1.00 97.06 121 GLU A N 1
ATOM 993 C CA . GLU A 1 121 ? 5.601 3.319 4.417 1.00 97.06 121 GLU A CA 1
ATOM 994 C C . GLU A 1 121 ? 5.284 4.320 5.528 1.00 97.06 121 GLU A C 1
ATOM 996 O O . GLU A 1 121 ? 6.151 5.097 5.946 1.00 97.06 121 GLU A O 1
ATOM 1001 N N . ASN A 1 122 ? 4.067 4.219 6.063 1.00 96.38 122 ASN A N 1
ATOM 1002 C CA . ASN A 1 122 ? 3.705 4.792 7.356 1.00 96.38 122 ASN A CA 1
ATOM 1003 C C . ASN A 1 122 ? 3.827 3.677 8.403 1.00 96.38 122 ASN A C 1
ATOM 1005 O O . ASN A 1 122 ? 2.843 3.019 8.739 1.00 96.38 122 ASN A O 1
ATOM 1009 N N . ASP A 1 123 ? 5.036 3.417 8.901 1.00 95.38 123 ASP A N 1
ATOM 1010 C CA . ASP A 1 123 ? 5.297 2.349 9.874 1.00 95.38 123 ASP A CA 1
ATOM 1011 C C . ASP A 1 123 ? 5.536 2.924 11.273 1.00 95.38 123 ASP A C 1
ATOM 1013 O O . ASP A 1 123 ? 6.670 3.059 11.743 1.00 95.38 123 ASP A O 1
ATOM 1017 N N . TYR A 1 124 ? 4.446 3.337 11.920 1.00 96.19 124 TYR A N 1
ATOM 1018 C CA . TYR A 1 124 ? 4.471 4.009 13.224 1.00 96.19 124 TYR A CA 1
ATOM 1019 C C . TYR A 1 124 ? 4.046 3.117 14.393 1.00 96.19 124 TYR A C 1
ATOM 1021 O O . TYR A 1 124 ? 4.071 3.574 15.535 1.00 96.19 124 TYR A O 1
ATOM 1029 N N . ILE A 1 125 ? 3.611 1.880 14.150 1.00 96.88 125 ILE A N 1
ATOM 1030 C CA . ILE A 1 125 ? 2.980 1.049 15.181 1.00 96.88 125 ILE A CA 1
ATOM 1031 C C . ILE A 1 125 ? 3.912 -0.084 15.604 1.00 96.88 125 ILE A C 1
ATOM 1033 O O . ILE A 1 125 ? 4.230 -0.978 14.825 1.00 96.88 125 ILE A O 1
ATOM 1037 N N . GLU A 1 126 ? 4.281 -0.097 16.882 1.00 96.44 126 GLU A N 1
ATOM 1038 C CA . GLU A 1 126 ? 4.825 -1.292 17.523 1.00 96.44 126 GLU A CA 1
ATOM 1039 C C . GLU A 1 126 ? 3.656 -2.184 17.950 1.00 96.44 126 GLU A C 1
ATOM 1041 O O . GLU A 1 126 ? 2.900 -1.860 18.872 1.00 96.44 126 GLU A O 1
ATOM 1046 N N . TRP A 1 127 ? 3.467 -3.289 17.233 1.00 96.94 127 TRP A N 1
ATOM 1047 C CA . TRP A 1 127 ? 2.336 -4.188 17.433 1.00 96.94 127 TRP A CA 1
ATOM 1048 C C . TRP A 1 127 ? 2.539 -5.119 18.629 1.00 96.94 127 TRP A C 1
ATOM 1050 O O . TRP A 1 127 ? 3.530 -5.841 18.703 1.00 96.94 127 TRP A O 1
ATOM 1060 N N . ASN A 1 128 ? 1.536 -5.178 19.506 1.00 97.44 128 ASN A N 1
ATOM 1061 C CA . ASN A 1 128 ? 1.406 -6.239 20.507 1.00 97.44 128 ASN A CA 1
ATOM 1062 C C . ASN A 1 128 ? 0.597 -7.410 19.943 1.00 97.44 128 ASN A C 1
ATOM 1064 O O . ASN A 1 128 ? 0.939 -8.574 20.142 1.00 97.44 128 ASN A O 1
ATOM 1068 N N . SER A 1 129 ? -0.498 -7.101 19.242 1.00 95.31 129 SER A N 1
ATOM 1069 C CA . SER A 1 129 ? -1.321 -8.099 18.570 1.00 95.31 129 SER A CA 1
ATOM 1070 C C . SER A 1 129 ? -2.002 -7.521 17.336 1.00 95.31 129 SER A C 1
ATOM 1072 O O . SER A 1 129 ? -2.452 -6.377 17.334 1.00 95.31 129 SER A O 1
ATOM 1074 N N . ARG A 1 130 ? -2.062 -8.325 16.275 1.00 94.00 130 ARG A N 1
ATOM 1075 C CA . ARG A 1 130 ? -2.781 -8.023 15.038 1.00 94.00 130 ARG A CA 1
ATOM 1076 C C . ARG A 1 130 ? -3.168 -9.343 14.394 1.00 94.00 130 ARG A C 1
ATOM 1078 O O . ARG A 1 130 ? -2.315 -10.004 13.809 1.00 94.00 130 ARG A O 1
ATOM 1085 N N . TYR A 1 131 ? -4.410 -9.763 14.592 1.00 91.69 131 TYR A N 1
ATOM 1086 C CA . TYR A 1 131 ? -4.909 -11.027 14.059 1.00 91.69 131 TYR A CA 1
ATOM 1087 C C . TYR A 1 131 ? -6.424 -10.985 13.869 1.00 91.69 131 TYR A C 1
ATOM 1089 O O . TYR A 1 131 ? -7.125 -10.194 14.507 1.00 91.69 131 TYR A O 1
ATOM 1097 N N . ILE A 1 132 ? -6.927 -11.889 13.031 1.00 88.75 132 ILE A N 1
ATOM 1098 C CA . ILE A 1 132 ? -8.345 -12.223 12.966 1.00 88.75 132 ILE A CA 1
ATOM 1099 C C . ILE A 1 132 ? -8.573 -13.680 13.361 1.00 88.75 132 ILE A C 1
ATOM 1101 O O . ILE A 1 132 ? -7.821 -14.575 12.976 1.00 88.75 132 ILE A O 1
ATOM 1105 N N . PHE A 1 133 ? -9.643 -13.933 14.107 1.00 84.50 133 PHE A N 1
ATOM 1106 C CA . PHE A 1 133 ? -10.089 -15.284 14.415 1.00 84.50 133 PHE A CA 1
ATOM 1107 C C . PHE A 1 133 ? -11.611 -15.372 14.341 1.00 84.50 133 PHE A C 1
ATOM 1109 O O . PHE A 1 133 ? -12.307 -14.649 15.042 1.00 84.50 133 PHE A O 1
ATOM 1116 N N . ASN A 1 134 ? -12.138 -16.258 13.489 1.00 80.69 134 ASN A N 1
ATOM 1117 C CA . ASN A 1 134 ? -13.582 -16.454 13.296 1.00 80.69 134 ASN A CA 1
ATOM 1118 C C . ASN A 1 134 ? -14.364 -15.149 13.040 1.00 80.69 134 ASN A C 1
ATOM 1120 O O . ASN A 1 134 ? -15.420 -14.931 13.627 1.00 80.69 134 ASN A O 1
ATOM 1124 N N . GLY A 1 135 ? -13.836 -14.270 12.182 1.00 82.94 135 GLY A N 1
ATOM 1125 C CA . GLY A 1 135 ? -14.462 -12.975 11.894 1.00 82.94 135 GLY A CA 1
ATOM 1126 C C . GLY A 1 135 ? -14.263 -11.925 12.992 1.00 82.94 135 GLY A C 1
ATOM 1127 O O . GLY A 1 135 ? -14.798 -10.833 12.881 1.00 82.94 135 GLY A O 1
ATOM 1128 N N . TYR A 1 136 ? -13.498 -12.222 14.043 1.00 90.19 136 TYR A N 1
ATOM 1129 C CA . TYR A 1 136 ? -13.220 -11.298 15.137 1.00 90.19 136 TYR A CA 1
ATOM 1130 C C . TYR A 1 136 ? -11.818 -10.708 15.013 1.00 90.19 136 TYR A C 1
ATOM 1132 O O . TYR A 1 136 ? -10.829 -11.444 15.085 1.00 90.19 136 TYR A O 1
ATOM 1140 N N . LEU A 1 137 ? -11.734 -9.398 14.791 1.00 94.19 137 LEU A N 1
ATOM 1141 C CA . LEU A 1 137 ? -10.486 -8.658 14.641 1.00 94.19 137 LEU A CA 1
ATOM 1142 C C . LEU A 1 137 ? -9.987 -8.178 16.003 1.00 94.19 137 LEU A C 1
ATOM 1144 O O . LEU A 1 137 ? -10.742 -7.573 16.764 1.00 94.19 137 LEU A O 1
ATOM 1148 N N . VAL A 1 138 ? -8.694 -8.374 16.260 1.00 96.38 138 VAL A N 1
ATOM 1149 C CA . VAL A 1 138 ? -7.988 -7.778 17.398 1.00 96.38 138 VAL A CA 1
ATOM 1150 C C . VAL A 1 138 ? -6.761 -7.028 16.892 1.00 96.38 138 VAL A C 1
ATOM 1152 O O . VAL A 1 138 ? -5.902 -7.599 16.216 1.00 96.38 138 VAL A O 1
ATOM 1155 N N . MET A 1 139 ? -6.678 -5.744 17.236 1.00 97.38 139 MET A N 1
ATOM 1156 C CA . MET A 1 139 ? -5.560 -4.862 16.906 1.00 97.38 139 MET A CA 1
ATOM 1157 C C . MET A 1 139 ? -5.128 -4.098 18.153 1.00 97.38 139 MET A C 1
ATOM 1159 O O . MET A 1 139 ? -5.899 -3.322 18.715 1.00 97.38 139 MET A O 1
ATOM 1163 N N . SER A 1 140 ? -3.885 -4.286 18.584 1.00 98.06 140 SER A N 1
ATOM 1164 C CA . SER A 1 140 ? -3.320 -3.541 19.703 1.00 98.06 140 SER A CA 1
ATOM 1165 C C . SER A 1 140 ? -1.833 -3.288 19.538 1.00 98.06 140 SER A C 1
ATOM 1167 O O . SER A 1 140 ? -1.084 -4.097 18.982 1.00 98.06 140 SER A O 1
ATOM 1169 N N . GLY A 1 141 ? -1.394 -2.151 20.057 1.00 97.44 141 GLY A N 1
ATOM 1170 C CA . GLY A 1 141 ? -0.018 -1.712 19.924 1.00 97.44 141 GLY A CA 1
ATOM 1171 C C . GLY A 1 141 ? 0.194 -0.316 20.476 1.00 97.44 141 GLY A C 1
ATOM 1172 O O . GLY A 1 141 ? -0.693 0.273 21.103 1.00 97.44 141 GLY A O 1
ATOM 1173 N N . ARG A 1 142 ? 1.390 0.203 20.225 1.00 96.12 142 ARG A N 1
ATOM 1174 C CA . ARG A 1 142 ? 1.801 1.551 20.595 1.00 96.12 142 ARG A CA 1
ATOM 1175 C C . ARG A 1 142 ? 2.185 2.342 19.353 1.00 96.12 142 ARG A C 1
ATOM 1177 O O . ARG A 1 142 ? 3.005 1.889 18.562 1.00 96.12 142 ARG A O 1
ATOM 1184 N N . ILE A 1 143 ? 1.628 3.541 19.216 1.00 95.75 143 ILE A N 1
ATOM 1185 C CA . ILE A 1 143 ? 1.950 4.471 18.133 1.00 95.75 143 ILE A CA 1
ATOM 1186 C C . ILE A 1 143 ? 3.179 5.306 18.532 1.00 95.75 143 ILE A C 1
ATOM 1188 O O . ILE A 1 143 ? 3.168 6.040 19.525 1.00 95.75 143 ILE A O 1
ATOM 1192 N N . TYR A 1 144 ? 4.259 5.200 17.765 1.00 92.69 144 TYR A N 1
ATOM 1193 C CA . TYR A 1 144 ? 5.498 5.955 17.947 1.00 92.69 144 TYR A CA 1
ATOM 1194 C C . TYR A 1 144 ? 5.517 7.184 17.057 1.00 92.69 144 TYR A C 1
ATOM 1196 O O . TYR A 1 144 ? 6.065 7.167 15.963 1.00 92.69 144 TYR A O 1
ATOM 1204 N N . ILE A 1 145 ? 4.959 8.273 17.566 1.00 86.50 145 ILE A N 1
ATOM 1205 C CA . ILE A 1 145 ? 5.091 9.598 16.968 1.00 86.50 145 ILE A CA 1
ATOM 1206 C C . ILE A 1 145 ? 5.810 10.543 17.934 1.00 86.50 145 ILE A C 1
ATOM 1208 O O . ILE A 1 145 ? 6.013 10.208 19.106 1.00 86.50 145 ILE A O 1
ATOM 1212 N N . GLU A 1 146 ? 6.186 11.727 17.454 1.00 83.56 146 GLU A N 1
ATOM 1213 C CA . GLU A 1 146 ? 6.842 12.747 18.266 1.00 83.56 146 GLU A CA 1
ATOM 1214 C C . GLU A 1 146 ? 6.066 13.073 19.560 1.00 83.56 146 GLU A C 1
ATOM 1216 O O . GLU A 1 146 ? 4.827 13.129 19.553 1.00 83.56 146 GLU A O 1
ATOM 1221 N N . PRO A 1 147 ? 6.769 13.328 20.682 1.00 73.44 147 PRO A N 1
ATOM 1222 C CA . PRO A 1 147 ? 6.140 13.713 21.943 1.00 73.44 147 PRO A CA 1
ATOM 1223 C C . PRO A 1 147 ? 5.212 14.929 21.798 1.00 73.44 147 PRO A C 1
ATOM 1225 O O . PRO A 1 147 ? 5.522 15.868 21.073 1.00 73.44 147 PRO A O 1
ATOM 1228 N N . ASN A 1 148 ? 4.109 14.946 22.556 1.00 75.50 148 ASN A N 1
ATOM 1229 C CA . ASN A 1 148 ? 3.062 15.986 22.537 1.00 75.50 148 ASN A CA 1
ATOM 1230 C C . ASN A 1 148 ? 2.213 16.057 21.258 1.00 75.50 148 ASN A C 1
ATOM 1232 O O . ASN A 1 148 ? 1.409 16.978 21.113 1.00 75.50 148 ASN A O 1
ATOM 1236 N N . THR A 1 149 ? 2.342 15.084 20.359 1.00 83.50 149 THR A N 1
ATOM 1237 C CA . THR A 1 149 ? 1.404 14.922 19.248 1.00 83.50 149 THR A CA 1
ATOM 1238 C C . THR A 1 149 ? 0.106 14.314 19.764 1.00 83.50 149 THR A C 1
ATOM 1240 O O . THR A 1 149 ? 0.127 13.274 20.426 1.00 83.50 149 THR A O 1
ATOM 1243 N N . ASN A 1 150 ? -1.031 14.942 19.463 1.00 86.94 150 ASN A N 1
ATOM 1244 C CA . ASN A 1 150 ? -2.325 14.342 19.759 1.00 86.94 150 ASN A CA 1
ATOM 1245 C C . ASN A 1 150 ? -2.613 13.269 18.708 1.00 86.94 150 ASN A C 1
ATOM 1247 O O . ASN A 1 150 ? -2.794 13.598 17.537 1.00 86.94 150 ASN A O 1
ATOM 1251 N N . VAL A 1 151 ? -2.638 12.008 19.135 1.00 91.25 151 VAL A N 1
ATOM 1252 C CA . VAL A 1 151 ? -2.881 10.849 18.274 1.00 91.25 151 VAL A CA 1
ATOM 1253 C C . VAL A 1 151 ? -4.088 10.097 18.778 1.00 91.25 151 VAL A C 1
ATOM 1255 O O . VAL A 1 151 ? -4.159 9.725 19.950 1.00 91.25 151 VAL A O 1
ATOM 1258 N N . ARG A 1 152 ? -5.027 9.823 17.880 1.00 93.31 152 ARG A N 1
ATOM 1259 C CA . ARG A 1 152 ? -6.221 9.064 18.223 1.00 93.31 152 ARG A CA 1
ATOM 1260 C C . ARG A 1 152 ? -6.658 8.194 17.053 1.00 93.31 152 ARG A C 1
ATOM 1262 O O . ARG A 1 152 ? -7.104 8.737 16.048 1.00 93.31 152 ARG A O 1
ATOM 1269 N N . PRO A 1 153 ? -6.616 6.860 17.175 1.00 96.25 153 PRO A N 1
ATOM 1270 C CA . PRO A 1 153 ? -7.366 5.978 16.289 1.00 96.25 153 PRO A CA 1
ATOM 1271 C C . PRO A 1 153 ? -8.837 6.405 16.231 1.00 96.25 153 PRO A C 1
ATOM 1273 O O . PRO A 1 153 ? -9.473 6.526 17.282 1.00 96.25 153 PRO A O 1
ATOM 1276 N N . VAL A 1 154 ? -9.378 6.627 15.031 1.00 96.56 154 VAL A N 1
ATOM 1277 C CA . VAL A 1 154 ? -10.747 7.151 14.848 1.00 96.56 154 VAL A CA 1
ATOM 1278 C C . VAL A 1 154 ? -11.692 6.209 14.116 1.00 96.56 154 VAL A C 1
ATOM 1280 O O . VAL A 1 154 ? -12.895 6.280 14.363 1.00 96.56 154 VAL A O 1
ATOM 1283 N N . ALA A 1 155 ? -11.185 5.348 13.234 1.00 96.94 155 ALA A N 1
ATOM 1284 C CA . ALA A 1 155 ? -12.014 4.401 12.498 1.00 96.94 155 ALA A CA 1
ATOM 1285 C C . ALA A 1 155 ? -11.185 3.245 11.930 1.00 96.94 155 ALA A C 1
ATOM 1287 O O . ALA A 1 155 ? -9.987 3.385 11.671 1.00 96.94 155 ALA A O 1
ATOM 1288 N N . LEU A 1 156 ? -11.856 2.121 11.695 1.00 97.31 156 LEU A N 1
ATOM 1289 C CA . LEU A 1 156 ? -11.388 1.075 10.796 1.00 97.31 156 LEU A CA 1
ATOM 1290 C C . LEU A 1 156 ? -12.261 1.101 9.543 1.00 97.31 156 LEU A C 1
ATOM 1292 O O . LEU A 1 156 ? -13.466 0.883 9.644 1.00 97.31 156 LEU A O 1
ATOM 1296 N N . ALA A 1 157 ? -11.674 1.346 8.377 1.00 95.88 157 ALA A N 1
ATOM 1297 C CA . ALA A 1 157 ? -12.373 1.184 7.104 1.00 95.88 157 ALA A CA 1
ATOM 1298 C C . ALA A 1 157 ? -12.061 -0.196 6.527 1.00 95.88 157 ALA A C 1
ATOM 1300 O O . ALA A 1 157 ? -10.898 -0.591 6.463 1.00 95.88 157 ALA A O 1
ATOM 1301 N N . VAL A 1 158 ? -13.086 -0.929 6.107 1.00 95.50 158 VAL A N 1
ATOM 1302 C CA . VAL A 1 158 ? -12.946 -2.271 5.543 1.00 95.50 158 VAL A CA 1
ATOM 1303 C C . VAL A 1 158 ? -13.253 -2.210 4.057 1.00 95.50 158 VAL A C 1
ATOM 1305 O O . VAL A 1 158 ? -14.369 -1.897 3.652 1.00 95.50 158 VAL A O 1
ATOM 1308 N N . TYR A 1 159 ? -12.268 -2.548 3.237 1.00 95.56 159 TYR A N 1
ATOM 1309 C CA . TYR A 1 159 ? -12.406 -2.643 1.788 1.00 95.56 159 TYR A CA 1
ATOM 1310 C C . TYR A 1 159 ? -12.458 -4.099 1.350 1.00 95.56 159 TYR A C 1
ATOM 1312 O O . TYR A 1 159 ? -11.878 -4.964 2.003 1.00 95.56 159 TYR A O 1
ATOM 1320 N N . TYR A 1 160 ? -13.133 -4.359 0.233 1.00 95.00 160 TYR A N 1
ATOM 1321 C CA . TYR A 1 160 ? -13.270 -5.691 -0.347 1.00 95.00 160 TYR A CA 1
ATOM 1322 C C . TYR A 1 160 ? -12.699 -5.738 -1.760 1.00 95.00 160 TYR A C 1
ATOM 1324 O O . TYR A 1 160 ? -13.090 -4.947 -2.619 1.00 95.00 160 TYR A O 1
ATOM 1332 N N . ASP A 1 161 ? -11.850 -6.727 -2.010 1.00 94.69 161 ASP A N 1
ATOM 1333 C CA . ASP A 1 161 ? -11.415 -7.140 -3.336 1.00 94.69 161 ASP A CA 1
ATOM 1334 C C . ASP A 1 161 ? -11.804 -8.605 -3.590 1.00 94.69 161 ASP A C 1
ATOM 1336 O O . ASP A 1 161 ? -11.716 -9.436 -2.679 1.00 94.69 161 ASP A O 1
ATOM 1340 N N . PRO A 1 162 ? -12.163 -8.976 -4.831 1.00 93.81 162 PRO A N 1
ATOM 1341 C CA . PRO A 1 162 ? -12.213 -10.377 -5.235 1.00 93.81 162 PRO A CA 1
ATOM 1342 C C . PRO A 1 162 ? -10.874 -11.086 -4.987 1.00 93.81 162 PRO A C 1
ATOM 1344 O O . PRO A 1 162 ? -9.821 -10.450 -4.909 1.00 93.81 162 PRO A O 1
ATOM 1347 N N . LEU A 1 163 ? -10.897 -12.420 -4.908 1.00 93.44 163 LEU A N 1
ATOM 1348 C CA . LEU A 1 163 ? -9.663 -13.197 -4.780 1.00 93.44 163 LEU A CA 1
ATOM 1349 C C . LEU A 1 163 ? -8.698 -12.897 -5.950 1.00 93.44 163 LEU A C 1
ATOM 1351 O O . LEU A 1 163 ? -9.128 -12.928 -7.108 1.00 93.44 163 LEU A O 1
ATOM 1355 N N . PRO A 1 164 ? -7.403 -12.660 -5.666 1.00 92.50 164 PRO A N 1
ATOM 1356 C CA . PRO A 1 164 ? -6.373 -12.465 -6.679 1.00 92.50 164 PRO A CA 1
ATOM 1357 C C . PRO A 1 164 ? -6.319 -13.621 -7.674 1.00 92.50 164 PRO A C 1
ATOM 1359 O O . PRO A 1 164 ? -6.501 -14.790 -7.316 1.00 92.50 164 PRO A O 1
ATOM 1362 N N . ARG A 1 165 ? -6.062 -13.281 -8.936 1.00 91.81 165 ARG A N 1
ATOM 1363 C CA . ARG A 1 165 ? -5.888 -14.232 -10.034 1.00 91.81 165 ARG A CA 1
ATOM 1364 C C . ARG A 1 165 ? -4.642 -13.868 -10.818 1.00 91.81 165 ARG A C 1
ATOM 1366 O O . ARG A 1 165 ? -4.333 -12.688 -10.956 1.00 91.81 165 ARG A O 1
ATOM 1373 N N . LYS A 1 166 ? -4.024 -14.869 -11.443 1.00 93.25 166 LYS A N 1
ATOM 1374 C CA . LYS A 1 166 ? -2.922 -14.625 -12.371 1.00 93.25 166 LYS A CA 1
ATOM 1375 C C . LYS A 1 166 ? -3.343 -13.678 -13.498 1.00 93.25 166 LYS A C 1
ATOM 1377 O O . LYS A 1 166 ? -4.466 -13.774 -14.013 1.00 93.25 166 LYS A O 1
ATOM 1382 N N . MET A 1 167 ? -2.426 -12.797 -13.868 1.00 92.19 167 MET A N 1
ATOM 1383 C CA . MET A 1 167 ? -2.572 -11.797 -14.917 1.00 92.19 167 MET A CA 1
ATOM 1384 C C . MET A 1 167 ? -1.420 -11.922 -15.911 1.00 92.19 167 MET A C 1
ATOM 1386 O O . MET A 1 167 ? -0.269 -12.151 -15.542 1.00 92.19 167 MET A O 1
ATOM 1390 N N . SER A 1 168 ? -1.740 -11.790 -17.193 1.00 92.88 168 SER A N 1
ATOM 1391 C CA . SER A 1 168 ? -0.747 -11.699 -18.261 1.00 92.88 168 SER A CA 1
ATOM 1392 C C . SER A 1 168 ? -0.137 -10.297 -18.344 1.00 92.88 168 SER A C 1
ATOM 1394 O O . SER A 1 168 ? -0.755 -9.311 -17.947 1.00 92.88 168 SER A O 1
ATOM 1396 N N . SER A 1 169 ? 1.050 -10.191 -18.943 1.00 92.44 169 SER A N 1
ATOM 1397 C CA . SER A 1 169 ? 1.678 -8.909 -19.304 1.00 92.44 169 SER A CA 1
ATOM 1398 C C . SER A 1 169 ? 0.751 -8.023 -20.143 1.00 92.44 169 SER A C 1
ATOM 1400 O O . SER A 1 169 ? 0.683 -6.820 -19.915 1.00 92.44 169 SER A O 1
ATOM 1402 N N . ILE A 1 170 ? -0.023 -8.625 -21.055 1.00 92.50 170 ILE A N 1
ATOM 1403 C CA . ILE A 1 170 ? -1.031 -7.939 -21.875 1.00 92.50 170 ILE A CA 1
ATOM 1404 C C . ILE A 1 170 ? -2.094 -7.277 -20.995 1.00 92.50 170 ILE A C 1
ATOM 1406 O O . ILE A 1 170 ? -2.427 -6.118 -21.219 1.00 92.50 170 ILE A O 1
ATOM 1410 N N . GLU A 1 171 ? -2.641 -7.994 -20.011 1.00 91.94 171 GLU A N 1
ATOM 1411 C CA . GLU A 1 171 ? -3.635 -7.431 -19.085 1.00 91.94 171 GLU A CA 1
ATOM 1412 C C . GLU A 1 171 ? -3.032 -6.292 -18.254 1.00 91.94 171 GLU A C 1
ATOM 1414 O O . GLU A 1 171 ? -3.609 -5.207 -18.179 1.00 91.94 171 GLU A O 1
ATOM 1419 N N . LEU A 1 172 ? -1.832 -6.507 -17.710 1.00 93.06 172 LEU A N 1
ATOM 1420 C CA . LEU A 1 172 ? -1.135 -5.534 -16.869 1.00 93.06 172 LEU A CA 1
ATOM 1421 C C . LEU A 1 172 ? -0.763 -4.247 -17.625 1.00 93.06 172 LEU A C 1
ATOM 1423 O O . LEU A 1 172 ? -0.883 -3.167 -17.055 1.00 93.06 172 LEU A O 1
ATOM 1427 N N . ASN A 1 173 ? -0.377 -4.347 -18.901 1.00 90.19 173 ASN A N 1
ATOM 1428 C CA . ASN A 1 173 ? -0.001 -3.201 -19.739 1.00 90.19 173 ASN A CA 1
ATOM 1429 C C . ASN A 1 173 ? -1.198 -2.468 -20.370 1.00 90.19 173 ASN A C 1
ATOM 1431 O O . ASN A 1 173 ? -1.081 -1.298 -20.726 1.00 90.19 173 ASN A O 1
ATOM 1435 N N . ASN A 1 174 ? -2.346 -3.131 -20.549 1.00 82.62 174 ASN A N 1
ATOM 1436 C CA . ASN A 1 174 ? -3.492 -2.569 -21.276 1.00 82.62 174 ASN A CA 1
ATOM 1437 C C . ASN A 1 174 ? -4.525 -1.900 -20.363 1.00 82.62 174 ASN A C 1
ATOM 1439 O O . ASN A 1 174 ? -5.731 -2.028 -20.600 1.00 82.62 174 ASN A O 1
ATOM 1443 N N . ASN A 1 175 ? -4.088 -1.169 -19.333 1.00 65.94 175 ASN A N 1
ATOM 1444 C CA . ASN A 1 175 ? -4.985 -0.360 -18.498 1.00 65.94 175 ASN A CA 1
ATOM 1445 C C . ASN A 1 175 ? -6.132 -1.187 -17.861 1.00 65.94 175 ASN A C 1
ATOM 1447 O O . ASN A 1 175 ? -7.216 -0.694 -17.589 1.00 65.94 175 ASN A O 1
ATOM 1451 N N . THR A 1 176 ? -5.963 -2.492 -17.657 1.00 64.31 176 THR A N 1
ATOM 1452 C CA . THR A 1 176 ? -6.948 -3.342 -16.965 1.00 64.31 176 THR A CA 1
ATOM 1453 C C . THR A 1 176 ? -6.174 -4.349 -16.126 1.00 64.31 176 THR A C 1
ATOM 1455 O O . THR A 1 176 ? -6.050 -5.514 -16.498 1.00 64.31 176 THR A O 1
ATOM 1458 N N . PRO A 1 177 ? -5.616 -3.888 -14.996 1.00 65.88 177 PRO A N 1
ATOM 1459 C CA . PRO A 1 177 ? -6.308 -3.005 -14.048 1.00 65.88 177 PRO A CA 1
ATOM 1460 C C . PRO A 1 177 ? -5.970 -1.506 -14.160 1.00 65.88 177 PRO A C 1
ATOM 1462 O O . PRO A 1 177 ? -4.811 -1.113 -14.158 1.00 65.88 177 PRO A O 1
ATOM 1465 N N . ASN A 1 178 ? -7.015 -0.666 -14.178 1.00 68.75 178 ASN A N 1
ATOM 1466 C CA . ASN A 1 178 ? -6.917 0.806 -14.184 1.00 68.75 178 ASN A CA 1
ATOM 1467 C C . ASN A 1 178 ? -6.721 1.415 -12.791 1.00 68.75 178 ASN A C 1
ATOM 1469 O O . ASN A 1 178 ? -6.499 2.617 -12.665 1.00 68.75 178 ASN A O 1
ATOM 1473 N N . CYS A 1 179 ? -6.888 0.613 -11.740 1.00 82.31 179 CYS A N 1
ATOM 1474 C CA . CYS A 1 179 ? -6.855 1.098 -10.375 1.00 82.31 179 CYS A CA 1
ATOM 1475 C C . CYS A 1 179 ? -6.126 0.156 -9.452 1.00 82.31 179 CYS A C 1
ATOM 1477 O O . CYS A 1 179 ? -6.213 -1.059 -9.588 1.00 82.31 179 CYS A O 1
ATOM 1479 N N . TYR A 1 180 ? -5.493 0.740 -8.453 1.00 85.31 180 TYR A N 1
ATOM 1480 C CA . TYR A 1 180 ? -4.797 0.056 -7.376 1.00 85.31 180 TYR A CA 1
ATOM 1481 C C . TYR A 1 180 ? -5.201 0.627 -6.007 1.00 85.31 180 TYR A C 1
ATOM 1483 O O . TYR A 1 180 ? -4.535 0.353 -5.012 1.00 85.31 180 TYR A O 1
ATOM 1491 N N . SER A 1 181 ? -6.311 1.383 -5.948 1.00 90.06 181 SER A N 1
ATOM 1492 C CA . SER A 1 181 ? -6.924 1.812 -4.689 1.00 90.06 181 SER A CA 1
ATOM 1493 C C . SER A 1 181 ? -7.407 0.613 -3.876 1.00 90.06 181 SER A C 1
ATOM 1495 O O . SER A 1 181 ? -7.614 -0.482 -4.412 1.00 90.06 181 SER A O 1
ATOM 1497 N N . TYR A 1 182 ? -7.628 0.834 -2.582 1.00 92.81 182 TYR A N 1
ATOM 1498 C CA . TYR A 1 182 ? -8.236 -0.159 -1.706 1.00 92.81 182 TYR A CA 1
ATOM 1499 C C . TYR A 1 182 ? -9.610 -0.597 -2.231 1.00 92.81 182 TYR A C 1
ATOM 1501 O O . TYR A 1 182 ? -10.469 0.243 -2.490 1.00 92.81 182 TYR A O 1
ATOM 1509 N N . GLY A 1 183 ? -9.813 -1.909 -2.360 1.00 93.12 183 GLY A N 1
ATOM 1510 C CA . GLY A 1 183 ? -11.089 -2.505 -2.745 1.00 93.12 183 GLY A CA 1
ATOM 1511 C C . GLY A 1 183 ? -11.445 -2.402 -4.231 1.00 93.12 183 GLY A C 1
ATOM 1512 O O . GLY A 1 183 ? -10.692 -1.890 -5.060 1.00 93.12 183 GLY A O 1
ATOM 1513 N N . GLY A 1 184 ? -12.623 -2.929 -4.575 1.00 89.06 184 GLY A N 1
ATOM 1514 C CA . GLY A 1 184 ? -13.245 -2.763 -5.892 1.00 89.06 184 GLY A CA 1
ATOM 1515 C C . GLY A 1 184 ? -12.701 -3.687 -6.982 1.00 89.06 184 GLY A C 1
ATOM 1516 O O . GLY A 1 184 ? -13.166 -3.634 -8.124 1.00 89.06 184 GLY A O 1
ATOM 1517 N N . GLY A 1 185 ? -11.733 -4.553 -6.664 1.00 89.06 185 GLY A N 1
ATOM 1518 C CA . GLY A 1 185 ? -11.061 -5.374 -7.663 1.00 89.06 185 GLY A CA 1
ATOM 1519 C C . GLY A 1 185 ? -10.366 -4.487 -8.691 1.00 89.06 185 GLY A C 1
ATOM 1520 O O . GLY A 1 185 ? -9.506 -3.687 -8.335 1.00 89.06 185 GLY A O 1
ATOM 1521 N N . VAL A 1 186 ? -10.742 -4.618 -9.965 1.00 86.75 186 VAL A N 1
ATOM 1522 C CA . VAL A 1 186 ? -10.165 -3.830 -11.072 1.00 86.75 186 VAL A CA 1
ATOM 1523 C C . VAL A 1 186 ? -10.804 -2.443 -11.252 1.00 86.75 186 VAL A C 1
ATOM 1525 O O . VAL A 1 186 ? -10.352 -1.681 -12.107 1.00 86.75 186 VAL A O 1
ATOM 1528 N N . ALA A 1 187 ? -11.867 -2.128 -10.502 1.00 85.25 187 ALA A N 1
ATOM 1529 C CA . ALA A 1 187 ? -12.576 -0.852 -10.581 1.00 85.25 187 ALA A CA 1
ATOM 1530 C C . ALA A 1 187 ? -11.912 0.230 -9.713 1.00 85.25 187 ALA A C 1
ATOM 1532 O O . ALA A 1 187 ? -11.292 -0.077 -8.697 1.00 85.25 187 ALA A O 1
ATOM 1533 N N . CYS A 1 188 ? -12.067 1.500 -10.104 1.00 82.06 188 CYS A N 1
ATOM 1534 C CA . CYS A 1 188 ? -11.576 2.639 -9.327 1.00 82.06 188 CYS A CA 1
ATOM 1535 C C . CYS A 1 188 ? -12.590 3.113 -8.285 1.00 82.06 188 CYS A C 1
ATOM 1537 O O . CYS A 1 188 ? -13.792 3.087 -8.546 1.00 82.06 188 CYS A O 1
ATOM 1539 N N . GLY A 1 189 ? -12.088 3.656 -7.170 1.00 77.38 189 GLY A N 1
ATOM 1540 C CA . GLY A 1 189 ? -12.883 4.485 -6.258 1.00 77.38 189 GLY A CA 1
ATOM 1541 C C . GLY A 1 189 ? -14.010 3.733 -5.557 1.00 77.38 189 GLY A C 1
ATOM 1542 O O . GLY A 1 189 ? -15.097 4.278 -5.400 1.00 77.38 189 GLY A O 1
ATOM 1543 N N . SER A 1 190 ? -13.777 2.475 -5.183 1.00 85.81 190 SER A N 1
ATOM 1544 C CA . SER A 1 190 ? -14.741 1.733 -4.376 1.00 85.81 190 SER A CA 1
ATOM 1545 C C . SER A 1 190 ? -14.834 2.301 -2.968 1.00 85.81 190 SER A C 1
ATOM 1547 O O . SER A 1 190 ? -13.812 2.545 -2.325 1.00 85.81 190 SER A O 1
ATOM 1549 N N . ASP A 1 191 ? -16.060 2.411 -2.472 1.00 90.94 191 ASP A N 1
ATOM 1550 C CA . ASP A 1 191 ? -16.313 2.714 -1.072 1.00 90.94 191 ASP A CA 1
ATOM 1551 C C . ASP A 1 191 ? -15.879 1.552 -0.169 1.00 90.94 191 ASP A C 1
ATOM 1553 O O . ASP A 1 191 ? -15.864 0.380 -0.572 1.00 90.94 191 ASP A O 1
ATOM 1557 N N . ALA A 1 192 ? -15.558 1.877 1.082 1.00 93.56 192 ALA A N 1
ATOM 1558 C CA . ALA A 1 192 ? -15.444 0.871 2.124 1.00 93.56 192 ALA A CA 1
ATOM 1559 C C . ALA A 1 192 ? -16.777 0.112 2.245 1.00 93.56 192 ALA A C 1
ATOM 1561 O O . ALA A 1 192 ? -17.853 0.707 2.292 1.00 93.56 192 ALA A O 1
ATOM 1562 N N . VAL A 1 193 ? -16.703 -1.217 2.297 1.00 93.69 193 VAL A N 1
ATOM 1563 C CA . VAL A 1 193 ? -17.880 -2.084 2.460 1.00 93.69 193 VAL A CA 1
ATOM 1564 C C . VAL A 1 193 ? -18.391 -2.099 3.897 1.00 93.69 193 VAL A C 1
ATOM 1566 O O . VAL A 1 193 ? -19.508 -2.550 4.145 1.00 93.69 193 VAL A O 1
ATOM 1569 N N . ASP A 1 194 ? -17.571 -1.620 4.832 1.00 93.56 194 ASP A N 1
ATOM 1570 C CA . ASP A 1 194 ? -17.916 -1.407 6.230 1.00 93.56 194 ASP A CA 1
ATOM 1571 C C . ASP A 1 194 ? -16.971 -0.366 6.851 1.00 93.56 194 ASP A C 1
ATOM 1573 O O . ASP A 1 194 ? -15.804 -0.267 6.459 1.00 93.56 194 ASP A O 1
ATOM 1577 N N . THR A 1 195 ? -17.457 0.376 7.843 1.00 94.69 195 THR A N 1
ATOM 1578 C CA . THR A 1 195 ? -16.641 1.303 8.635 1.00 94.69 195 THR A CA 1
ATOM 1579 C C . THR A 1 195 ? -17.000 1.154 10.103 1.00 94.69 195 THR A C 1
ATOM 1581 O O . THR A 1 195 ? -18.146 1.367 10.505 1.00 94.69 195 THR A O 1
ATOM 1584 N N . ILE A 1 196 ? -15.997 0.813 10.907 1.00 95.94 196 ILE A N 1
ATOM 1585 C CA . ILE A 1 196 ? -16.143 0.513 12.327 1.00 95.94 196 ILE A CA 1
ATOM 1586 C C . ILE A 1 196 ? -15.616 1.689 13.140 1.00 95.94 196 ILE A C 1
ATOM 1588 O O . ILE A 1 196 ? -14.470 2.117 12.970 1.00 95.94 196 ILE A O 1
ATOM 1592 N N . TYR A 1 197 ? -16.448 2.184 14.049 1.00 96.62 197 TYR A N 1
ATOM 1593 C CA . TYR A 1 197 ? -16.158 3.339 14.893 1.00 96.62 197 TYR A CA 1
ATOM 1594 C C . TYR A 1 197 ? -15.984 2.953 16.369 1.00 96.62 197 TYR A C 1
ATOM 1596 O O . TYR A 1 197 ? -16.520 1.931 16.814 1.00 96.62 197 TYR A O 1
ATOM 1604 N N . PRO A 1 198 ? -15.277 3.777 17.165 1.00 96.75 198 PRO A N 1
ATOM 1605 C CA . PRO A 1 198 ? -15.299 3.653 18.618 1.00 96.75 198 PRO A CA 1
ATOM 1606 C C . PRO A 1 198 ? -16.731 3.785 19.167 1.00 96.75 198 PRO A C 1
ATOM 1608 O O . PRO A 1 198 ? -17.521 4.565 18.633 1.00 96.75 198 PRO A O 1
ATOM 1611 N N . PRO A 1 199 ? -17.082 3.104 20.273 1.00 94.81 199 PRO A N 1
ATOM 1612 C CA . PRO A 1 199 ? -18.301 3.415 21.009 1.00 94.81 199 PRO A CA 1
ATOM 1613 C C . PRO A 1 199 ? -18.344 4.901 21.402 1.00 94.81 199 PRO A C 1
ATOM 1615 O O . PRO A 1 199 ? -17.317 5.455 21.813 1.00 94.81 199 PRO A O 1
ATOM 1618 N N . PRO A 1 200 ? -19.509 5.567 21.306 1.00 92.69 200 PRO A N 1
ATOM 1619 C CA . PRO A 1 200 ? -19.605 6.970 21.675 1.00 92.69 200 PRO A CA 1
ATOM 1620 C C . PRO A 1 200 ? -19.410 7.141 23.195 1.00 92.69 200 PRO A C 1
ATOM 1622 O O . PRO A 1 200 ? -19.721 6.226 23.966 1.00 92.69 200 PRO A O 1
ATOM 1625 N N . PRO A 1 201 ? -18.936 8.311 23.663 1.00 90.00 201 PRO A N 1
ATOM 1626 C CA . PRO A 1 201 ? -18.860 8.598 25.092 1.00 90.00 201 PRO A CA 1
ATOM 1627 C C . PRO A 1 201 ? -20.230 8.462 25.786 1.00 90.00 201 PRO A C 1
ATOM 1629 O O . PRO A 1 201 ? -21.265 8.655 25.141 1.00 90.00 201 PRO A O 1
ATOM 1632 N N . PRO A 1 202 ? -20.277 8.196 27.106 1.00 91.19 202 PRO A N 1
ATOM 1633 C CA . PRO A 1 202 ? -21.536 8.093 27.838 1.00 91.19 202 PRO A CA 1
ATOM 1634 C C . PRO A 1 202 ? -22.445 9.311 27.620 1.00 91.19 202 PRO A C 1
ATOM 1636 O O . PRO A 1 202 ? -22.028 10.451 27.815 1.00 91.19 202 PRO A O 1
ATOM 1639 N N . GLY A 1 203 ? -23.695 9.062 27.223 1.00 91.94 203 GLY A N 1
ATOM 1640 C CA . GLY A 1 203 ? -24.684 10.108 26.930 1.00 91.94 203 GLY A CA 1
ATOM 1641 C C . GLY A 1 203 ? -24.667 10.636 25.491 1.00 91.94 203 GLY A C 1
ATOM 1642 O O . GLY A 1 203 ? -25.546 11.418 25.135 1.00 91.94 203 GLY A O 1
ATOM 1643 N N . TYR A 1 204 ? -23.727 10.187 24.657 1.00 93.38 204 TYR A N 1
ATOM 1644 C CA . TYR A 1 204 ? -23.665 10.502 23.231 1.00 93.38 204 TYR A CA 1
ATOM 1645 C C . TYR A 1 204 ? -24.090 9.297 22.389 1.00 93.38 204 TYR A C 1
ATOM 1647 O O . TYR A 1 204 ? -24.005 8.147 22.818 1.00 93.38 204 TYR A O 1
ATOM 1655 N N . TYR A 1 205 ? -24.550 9.566 21.172 1.00 90.94 205 TYR A N 1
ATOM 1656 C CA . TYR A 1 205 ? -24.900 8.556 20.181 1.00 90.94 205 TYR A CA 1
ATOM 1657 C C . TYR A 1 205 ? -24.546 9.066 18.785 1.00 90.94 205 TYR A C 1
ATOM 1659 O O . TYR A 1 205 ? -24.497 10.274 18.547 1.00 90.94 205 TYR A O 1
ATOM 1667 N N . TYR A 1 206 ? -24.305 8.138 17.866 1.00 90.00 206 TYR A N 1
ATOM 1668 C CA . TYR A 1 206 ? -24.183 8.461 16.451 1.00 90.00 206 TYR A CA 1
ATOM 1669 C C . TYR A 1 206 ? -25.575 8.694 15.868 1.00 90.00 206 TYR A C 1
ATOM 1671 O O . TYR A 1 206 ? -26.497 7.921 16.122 1.00 90.00 206 TYR A O 1
ATOM 1679 N N . THR A 1 207 ? -25.737 9.767 15.094 1.00 88.06 207 THR A N 1
ATOM 1680 C CA . THR A 1 207 ? -27.013 10.104 14.441 1.00 88.06 207 THR A CA 1
ATOM 1681 C C . THR A 1 207 ? -27.398 9.104 13.356 1.00 88.06 207 THR A C 1
ATOM 1683 O O . THR A 1 207 ? -28.574 8.977 13.024 1.00 88.06 207 THR A O 1
ATOM 1686 N N . GLU A 1 208 ? -26.415 8.387 12.820 1.00 88.12 208 GLU A N 1
ATOM 1687 C CA . GLU A 1 208 ? -26.584 7.356 11.804 1.00 88.12 208 GLU A CA 1
ATOM 1688 C C . GLU A 1 208 ? -26.318 5.968 12.389 1.00 88.12 208 GLU A C 1
ATOM 1690 O O . GLU A 1 208 ? -25.636 5.810 13.407 1.00 88.12 208 GLU A O 1
ATOM 1695 N N . ARG A 1 209 ? -26.865 4.937 11.738 1.00 82.94 209 ARG A N 1
ATOM 1696 C CA . ARG A 1 209 ? -26.586 3.551 12.111 1.00 82.94 209 ARG A CA 1
ATOM 1697 C C . ARG A 1 209 ? -25.163 3.206 11.679 1.00 82.94 209 ARG A C 1
ATOM 1699 O O . ARG A 1 209 ? -24.928 2.925 10.511 1.00 82.94 209 ARG A O 1
ATOM 1706 N N . VAL A 1 210 ? -24.253 3.200 12.642 1.00 89.94 210 VAL A N 1
ATOM 1707 C CA . VAL A 1 210 ? -22.847 2.841 12.446 1.00 89.94 210 VAL A CA 1
ATOM 1708 C C . VAL A 1 210 ? -22.544 1.458 13.016 1.00 89.94 210 VAL A C 1
ATOM 1710 O O . VAL A 1 210 ? -23.216 0.993 13.942 1.00 89.94 210 VAL A O 1
ATOM 1713 N N . HIS A 1 211 ? -21.516 0.808 12.481 1.00 93.94 211 HIS A N 1
ATOM 1714 C CA . HIS A 1 211 ? -20.926 -0.368 13.101 1.00 93.94 211 HIS A CA 1
ATOM 1715 C C . HIS A 1 211 ? -19.974 0.095 14.211 1.00 93.94 211 HIS A C 1
ATOM 1717 O O . HIS A 1 211 ? -19.062 0.885 13.972 1.00 93.94 211 HIS A O 1
ATOM 1723 N N . LEU A 1 212 ? -20.216 -0.347 15.444 1.00 95.88 212 LEU A N 1
ATOM 1724 C CA . LEU A 1 212 ? -19.373 -0.020 16.593 1.00 95.88 212 LEU A CA 1
ATOM 1725 C C . LEU A 1 212 ? -18.440 -1.182 16.908 1.00 95.88 212 LEU A C 1
ATOM 1727 O O . LEU A 1 212 ? -18.859 -2.336 16.871 1.00 95.88 212 LEU A O 1
ATOM 1731 N N . ALA A 1 213 ? -17.201 -0.862 17.265 1.00 97.00 213 ALA A N 1
ATOM 1732 C CA . ALA A 1 213 ? -16.289 -1.830 17.851 1.00 97.00 213 ALA A CA 1
ATOM 1733 C C . ALA A 1 213 ? -16.801 -2.285 19.226 1.00 97.00 213 ALA A C 1
ATOM 1735 O O . ALA A 1 213 ? -17.332 -1.480 19.995 1.00 97.00 213 ALA A O 1
ATOM 1736 N N . ASP A 1 214 ? -16.577 -3.552 19.570 1.00 96.19 214 ASP A N 1
ATOM 1737 C CA . ASP A 1 214 ? -16.915 -4.086 20.893 1.00 96.19 214 ASP A CA 1
ATOM 1738 C C . ASP A 1 214 ? -16.014 -3.487 21.975 1.00 96.19 214 ASP A C 1
ATOM 1740 O O . ASP A 1 214 ? -16.433 -3.252 23.112 1.00 96.19 214 ASP A O 1
ATOM 1744 N N . ARG A 1 215 ? -14.758 -3.211 21.608 1.00 96.62 215 ARG A N 1
ATOM 1745 C CA . ARG A 1 215 ? -13.778 -2.572 22.477 1.00 96.62 215 ARG A CA 1
ATOM 1746 C C . ARG A 1 215 ? -12.936 -1.589 21.684 1.00 96.62 215 ARG A C 1
ATOM 1748 O O . ARG A 1 215 ? -12.364 -1.939 20.660 1.00 96.62 215 ARG A O 1
ATOM 1755 N N . TRP A 1 216 ? -12.816 -0.371 22.197 1.00 97.62 216 TRP A N 1
ATOM 1756 C CA . TRP A 1 216 ? -11.932 0.654 21.650 1.00 97.62 216 TRP A CA 1
ATOM 1757 C C . TRP A 1 216 ? -11.309 1.432 22.801 1.00 97.62 216 TRP A C 1
ATOM 1759 O O . TRP A 1 216 ? -11.930 2.321 23.382 1.00 97.62 216 TRP A O 1
ATOM 1769 N N . ILE A 1 217 ? -10.099 1.048 23.188 1.00 96.50 217 ILE A N 1
ATOM 1770 C CA . ILE A 1 217 ? -9.364 1.680 24.282 1.00 96.50 217 ILE A CA 1
ATOM 1771 C C . ILE A 1 217 ? -8.184 2.425 23.687 1.00 96.50 217 ILE A C 1
ATOM 1773 O O . ILE A 1 217 ? -7.406 1.846 22.934 1.00 96.50 217 ILE A O 1
ATOM 1777 N N . VAL A 1 218 ? -8.047 3.693 24.062 1.00 94.31 218 VAL A N 1
ATOM 1778 C CA . VAL A 1 218 ? -6.888 4.528 23.751 1.00 94.31 218 VAL A CA 1
ATOM 1779 C C . VAL A 1 218 ? -6.383 5.102 25.071 1.00 94.31 218 VAL A C 1
ATOM 1781 O O . VAL A 1 218 ? -7.142 5.759 25.782 1.00 94.31 218 VAL A O 1
ATOM 1784 N N . ASP A 1 219 ? -5.127 4.819 25.408 1.00 92.00 219 ASP A N 1
ATOM 1785 C CA . ASP A 1 219 ? -4.453 5.312 26.612 1.00 92.00 219 ASP A CA 1
ATOM 1786 C C . ASP A 1 219 ? -3.071 5.866 26.242 1.00 92.00 219 ASP A C 1
ATOM 1788 O O . ASP A 1 219 ? -2.109 5.127 25.983 1.00 92.00 219 ASP A O 1
ATOM 1792 N N . GLY A 1 220 ? -3.002 7.194 26.136 1.00 89.38 220 GLY A N 1
ATOM 1793 C CA . GLY A 1 220 ? -1.883 7.885 25.507 1.00 89.38 220 GLY A CA 1
ATOM 1794 C C . GLY A 1 220 ? -1.682 7.384 24.076 1.00 89.38 220 GLY A C 1
ATOM 1795 O O . GLY A 1 220 ? -2.594 7.437 23.257 1.00 89.38 220 GLY A O 1
ATOM 1796 N N . ASN A 1 221 ? -0.494 6.850 23.796 1.00 92.00 221 ASN A N 1
ATOM 1797 C CA . ASN A 1 221 ? -0.148 6.301 22.483 1.00 92.00 221 ASN A CA 1
ATOM 1798 C C . ASN A 1 221 ? -0.472 4.806 22.339 1.00 92.00 221 ASN A C 1
ATOM 1800 O O . ASN A 1 221 ? -0.181 4.217 21.298 1.00 92.00 221 ASN A O 1
ATOM 1804 N N . ASN A 1 222 ? -0.993 4.166 23.384 1.00 95.25 222 ASN A N 1
ATOM 1805 C CA . ASN A 1 222 ? -1.378 2.764 23.325 1.00 95.25 222 ASN A CA 1
ATOM 1806 C C . ASN A 1 222 ? -2.827 2.657 22.876 1.00 95.25 222 ASN A C 1
ATOM 1808 O O . ASN A 1 222 ? -3.675 3.444 23.302 1.00 95.25 222 ASN A O 1
ATOM 1812 N N . PHE A 1 223 ? -3.121 1.649 22.065 1.00 97.12 223 PHE A N 1
ATOM 1813 C CA . PHE A 1 223 ? -4.486 1.345 21.674 1.00 97.12 223 PHE A CA 1
ATOM 1814 C C . PHE A 1 223 ? -4.771 -0.149 21.731 1.00 97.12 223 PHE A C 1
ATOM 1816 O O . PHE A 1 223 ? -3.876 -0.990 21.610 1.00 97.12 223 PHE A O 1
ATOM 1823 N N . HIS A 1 224 ? -6.049 -0.461 21.902 1.00 98.06 224 HIS A N 1
ATOM 1824 C CA . HIS A 1 224 ? -6.583 -1.809 21.837 1.00 98.06 224 HIS A CA 1
ATOM 1825 C C . HIS A 1 224 ? -7.991 -1.766 21.250 1.00 98.06 224 HIS A C 1
ATOM 1827 O O . HIS A 1 224 ? -8.899 -1.181 21.845 1.00 98.06 224 HIS A O 1
ATOM 1833 N N . ILE A 1 225 ? -8.151 -2.379 20.083 1.00 98.25 225 ILE A N 1
ATOM 1834 C CA . ILE A 1 225 ? -9.390 -2.417 19.314 1.00 98.25 225 ILE A CA 1
ATOM 1835 C C . ILE A 1 225 ? -9.796 -3.878 19.126 1.00 98.25 225 ILE A C 1
ATOM 1837 O O . ILE A 1 225 ? -8.996 -4.697 18.671 1.00 98.25 225 ILE A O 1
ATOM 1841 N N . GLU A 1 226 ? -11.041 -4.186 19.473 1.00 97.56 226 GLU A N 1
ATOM 1842 C CA . GLU A 1 226 ? -11.693 -5.464 19.198 1.00 97.56 226 GLU A CA 1
ATOM 1843 C C . GLU A 1 226 ? -13.009 -5.188 18.472 1.00 97.56 226 GLU A C 1
ATOM 1845 O O . GLU A 1 226 ? -13.806 -4.361 18.926 1.00 97.56 226 GLU A O 1
ATOM 1850 N N . ALA A 1 227 ? -13.230 -5.852 17.341 1.00 96.06 227 ALA A N 1
ATOM 1851 C CA . ALA A 1 227 ? -14.451 -5.681 16.567 1.00 96.06 227 ALA A CA 1
ATOM 1852 C C . ALA A 1 227 ? -14.800 -6.940 15.775 1.00 96.06 227 ALA A C 1
ATOM 1854 O O . ALA A 1 227 ? -13.926 -7.598 15.200 1.00 96.06 227 ALA A O 1
ATOM 1855 N N . SER A 1 228 ? -16.094 -7.237 15.673 1.00 92.19 228 SER A N 1
ATOM 1856 C CA . SER A 1 228 ? -16.575 -8.179 14.669 1.00 92.19 228 SER A CA 1
ATOM 1857 C C . SER A 1 228 ? -16.427 -7.587 13.270 1.00 92.19 228 SER A C 1
ATOM 1859 O O . SER A 1 228 ? -16.843 -6.462 13.023 1.00 92.19 228 SER A O 1
ATOM 1861 N N . ILE A 1 229 ? -15.880 -8.357 12.342 1.00 87.12 229 ILE A N 1
ATOM 1862 C CA . ILE A 1 229 ? -15.928 -8.083 10.912 1.00 87.12 229 ILE A CA 1
ATOM 1863 C C . ILE A 1 229 ? -17.061 -8.942 10.361 1.00 87.12 229 ILE A C 1
ATOM 1865 O O . ILE A 1 229 ? -17.003 -10.170 10.434 1.00 87.12 229 ILE A O 1
ATOM 1869 N N . ASN A 1 230 ? -18.099 -8.303 9.821 1.00 73.69 230 ASN A N 1
ATOM 1870 C CA . ASN A 1 230 ? -19.257 -8.980 9.232 1.00 73.69 230 ASN A CA 1
ATOM 1871 C C . ASN A 1 230 ? -19.349 -8.644 7.748 1.00 73.69 230 ASN A C 1
ATOM 1873 O O . ASN A 1 230 ? -20.148 -7.801 7.339 1.00 73.69 230 ASN A O 1
ATOM 1877 N N . PRO A 1 231 ? -18.520 -9.269 6.913 1.00 68.62 231 PRO A N 1
ATOM 1878 C CA . PRO A 1 231 ? -18.446 -8.867 5.535 1.00 68.62 231 PRO A CA 1
ATOM 1879 C C . PRO A 1 231 ? -19.585 -9.485 4.737 1.00 68.62 231 PRO A C 1
ATOM 1881 O O . PRO A 1 231 ? -19.779 -10.699 4.693 1.00 68.62 231 PRO A O 1
ATOM 1884 N N . SER A 1 232 ? -20.322 -8.616 4.063 1.00 71.88 232 SER A N 1
ATOM 1885 C CA . SER A 1 232 ? -21.492 -8.947 3.252 1.00 71.88 232 SER A CA 1
ATOM 1886 C C . SER A 1 232 ? -21.151 -9.472 1.851 1.00 71.88 232 SER A C 1
ATOM 1888 O O . SER A 1 232 ? -22.042 -9.947 1.150 1.00 71.88 232 SER A O 1
ATOM 1890 N N . MET A 1 233 ? -19.879 -9.394 1.437 1.00 82.19 233 MET A N 1
ATOM 1891 C CA . MET A 1 233 ? -19.465 -9.580 0.035 1.00 82.19 233 MET A CA 1
ATOM 1892 C C . MET A 1 233 ? -19.027 -11.009 -0.341 1.00 82.19 233 MET A C 1
ATOM 1894 O O . MET A 1 233 ? -18.836 -11.287 -1.521 1.00 82.19 233 MET A O 1
ATOM 1898 N N . GLY A 1 234 ? -18.904 -11.930 0.621 1.00 88.19 234 GLY A N 1
ATOM 1899 C CA . GLY A 1 234 ? -18.546 -13.332 0.363 1.00 88.19 234 GLY A CA 1
ATOM 1900 C C . GLY A 1 234 ? -17.038 -13.609 0.340 1.00 88.19 234 GLY A C 1
ATOM 1901 O O . GLY A 1 234 ? -16.295 -13.134 1.193 1.00 88.19 234 GLY A O 1
ATOM 1902 N N . GLU A 1 235 ? -16.581 -14.450 -0.589 1.00 92.56 235 GLU A N 1
ATOM 1903 C CA . GLU A 1 235 ? -15.159 -14.797 -0.691 1.00 92.56 235 GLU A CA 1
ATOM 1904 C C . GLU A 1 235 ? -14.342 -13.659 -1.307 1.00 92.56 235 GLU A C 1
ATOM 1906 O O . GLU A 1 235 ? -14.770 -13.019 -2.270 1.00 92.56 235 GLU A O 1
ATOM 1911 N N . GLY A 1 236 ? -13.141 -13.423 -0.780 1.00 94.06 236 GLY A N 1
ATOM 1912 C CA . GLY A 1 236 ? -12.262 -12.359 -1.255 1.00 94.06 236 GLY A CA 1
ATOM 1913 C C . GLY A 1 236 ? -11.213 -11.932 -0.241 1.00 94.06 236 GLY A C 1
ATOM 1914 O O . GLY A 1 236 ? -11.025 -12.562 0.803 1.00 94.06 236 GLY A O 1
ATOM 1915 N N . VAL A 1 237 ? -10.518 -10.852 -0.575 1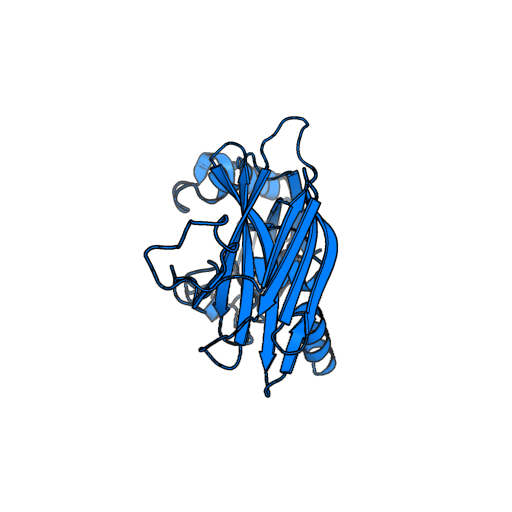.00 95.00 237 VAL A N 1
ATOM 1916 C CA . VAL A 1 237 ? -9.571 -10.173 0.305 1.00 95.00 237 VAL A CA 1
ATOM 1917 C C . VAL A 1 237 ? -10.285 -8.996 0.948 1.00 95.00 237 VAL A C 1
ATOM 1919 O O . VAL A 1 237 ? -10.851 -8.151 0.260 1.00 95.00 237 VAL A O 1
ATOM 1922 N N . TYR A 1 238 ? -10.233 -8.935 2.272 1.00 94.88 238 TYR A N 1
ATOM 1923 C CA . TYR A 1 238 ? -10.702 -7.796 3.041 1.00 94.88 238 TYR A CA 1
ATOM 1924 C C . TYR A 1 238 ? -9.492 -7.053 3.578 1.00 94.88 238 TYR A C 1
ATOM 1926 O O . TYR A 1 238 ? -8.673 -7.644 4.279 1.00 94.88 238 TYR A O 1
ATOM 1934 N N . THR A 1 239 ? -9.368 -5.774 3.246 1.00 95.75 239 THR A N 1
ATOM 1935 C CA . THR A 1 239 ? -8.288 -4.926 3.754 1.00 95.75 239 THR A CA 1
ATOM 1936 C C . THR A 1 239 ? -8.860 -3.941 4.750 1.00 95.75 239 THR A C 1
ATOM 1938 O O . THR A 1 239 ? -9.696 -3.111 4.402 1.00 95.75 239 THR A O 1
ATOM 1941 N N . ILE A 1 240 ? -8.398 -4.049 5.989 1.00 96.19 240 ILE A N 1
ATOM 1942 C CA . ILE A 1 240 ? -8.735 -3.152 7.083 1.00 96.19 240 ILE A CA 1
ATOM 1943 C C . ILE A 1 240 ? -7.697 -2.035 7.115 1.00 96.19 240 ILE A C 1
ATOM 1945 O O . ILE A 1 240 ? -6.503 -2.307 7.239 1.00 96.19 240 ILE A O 1
ATOM 1949 N N . LEU A 1 241 ? -8.153 -0.791 7.018 1.00 97.06 241 LEU A N 1
ATOM 1950 C CA . LEU A 1 241 ? -7.333 0.409 7.108 1.00 97.06 241 LEU A CA 1
ATOM 1951 C C . LEU A 1 241 ? -7.609 1.111 8.441 1.00 97.06 241 LEU A C 1
ATOM 1953 O O . LEU A 1 241 ? -8.748 1.482 8.729 1.00 97.06 241 LEU A O 1
ATOM 1957 N N . LEU A 1 242 ? -6.569 1.283 9.256 1.00 97.75 242 LEU A N 1
ATOM 1958 C CA . LEU A 1 242 ? -6.637 1.996 10.528 1.00 97.75 242 LEU A CA 1
ATOM 1959 C C . LEU A 1 242 ? -6.420 3.493 10.298 1.00 97.75 242 LEU A C 1
ATOM 1961 O O . LEU A 1 242 ? -5.284 3.948 10.131 1.00 97.75 242 LEU A O 1
ATOM 1965 N N . PHE A 1 243 ? -7.510 4.256 10.341 1.00 97.62 243 PHE A N 1
ATOM 1966 C CA . PHE A 1 243 ? -7.461 5.711 10.298 1.00 97.62 243 PHE A CA 1
ATOM 1967 C C . PHE A 1 243 ? -7.196 6.286 11.682 1.00 97.62 243 PHE A C 1
ATOM 1969 O O . PHE A 1 243 ? -7.853 5.940 12.671 1.00 97.62 243 PHE A O 1
ATOM 1976 N N . THR A 1 244 ? -6.245 7.209 11.734 1.00 96.62 244 THR A N 1
ATOM 1977 C CA . THR A 1 244 ? -5.812 7.875 12.956 1.00 96.62 244 THR A CA 1
ATOM 1978 C C . THR A 1 244 ? -5.866 9.379 12.748 1.00 96.62 244 THR A C 1
ATOM 1980 O O . THR A 1 244 ? -5.382 9.888 11.746 1.00 96.62 244 THR A O 1
ATOM 1983 N N . ASP A 1 245 ? -6.469 10.091 13.692 1.00 95.50 245 ASP A N 1
ATOM 1984 C CA . ASP A 1 245 ? -6.387 11.544 13.774 1.00 95.50 245 ASP A CA 1
ATOM 1985 C C . ASP A 1 245 ? -5.054 11.923 14.419 1.00 95.50 245 ASP A C 1
ATOM 1987 O O . ASP A 1 245 ? -4.762 11.495 15.540 1.00 95.50 245 ASP A O 1
ATOM 1991 N N . ILE A 1 246 ? -4.248 12.698 13.699 1.00 92.88 246 ILE A N 1
ATOM 1992 C CA . ILE A 1 246 ? -2.967 13.222 14.158 1.00 92.88 246 ILE A CA 1
ATOM 1993 C C . ILE A 1 246 ? -3.013 14.738 14.014 1.00 92.88 246 ILE A C 1
ATOM 1995 O O . ILE A 1 246 ? -2.957 15.275 12.910 1.00 92.88 246 ILE A O 1
ATOM 1999 N N . ASN A 1 247 ? -3.144 15.441 15.141 1.00 90.12 247 ASN A N 1
ATOM 2000 C CA . ASN A 1 247 ? -3.290 16.903 15.181 1.00 90.12 247 ASN A CA 1
ATOM 2001 C C . ASN A 1 247 ? -4.395 17.453 14.243 1.00 90.12 247 ASN A C 1
ATOM 2003 O O . ASN A 1 247 ? -4.244 18.538 13.680 1.00 90.12 247 ASN A O 1
ATOM 2007 N N . GLY A 1 248 ? -5.510 16.727 14.095 1.00 91.06 248 GLY A N 1
ATOM 2008 C CA . GLY A 1 248 ? -6.643 17.124 13.250 1.00 91.06 248 GLY A C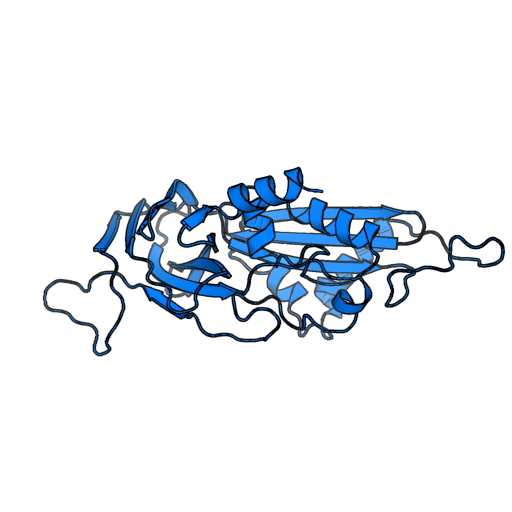A 1
ATOM 2009 C C . GLY A 1 248 ? -6.558 16.691 11.783 1.00 91.06 248 GLY A C 1
ATOM 2010 O O . GLY A 1 248 ? -7.462 17.014 11.013 1.00 91.06 248 GLY A O 1
ATOM 2011 N N . GLU A 1 249 ? -5.503 15.979 11.379 1.00 93.75 249 GLU A N 1
ATOM 2012 C CA . GLU A 1 249 ? -5.410 15.336 10.067 1.00 93.75 249 GLU A CA 1
ATOM 2013 C C . GLU A 1 249 ? -5.697 13.838 10.179 1.00 93.75 249 GLU A C 1
ATOM 2015 O O . GLU A 1 249 ? -5.201 13.174 11.088 1.00 93.75 249 GLU A O 1
ATOM 2020 N N . GLN A 1 250 ? -6.480 13.294 9.246 1.00 95.00 250 GLN A N 1
ATOM 2021 C CA . GLN A 1 250 ? -6.716 11.856 9.167 1.00 95.00 250 GLN A CA 1
ATOM 2022 C C . GLN A 1 250 ? -5.620 11.186 8.348 1.00 95.00 250 GLN A C 1
ATOM 2024 O O . GLN A 1 250 ? -5.509 11.410 7.147 1.00 95.00 250 GLN A O 1
ATOM 2029 N N . VAL A 1 251 ? -4.856 10.325 9.008 1.00 95.31 251 VAL A N 1
ATOM 2030 C CA . VAL A 1 251 ? -3.721 9.615 8.428 1.00 95.31 251 VAL A CA 1
ATOM 2031 C C . VAL A 1 251 ? -3.964 8.115 8.564 1.00 95.31 251 VAL A C 1
ATOM 2033 O O . VAL A 1 251 ? -4.248 7.635 9.672 1.00 95.31 251 VAL A O 1
ATOM 2036 N N . PRO A 1 252 ? -3.876 7.338 7.476 1.00 95.69 252 PRO A N 1
ATOM 2037 C CA . PRO A 1 252 ? -3.894 5.894 7.581 1.00 95.69 252 PRO A CA 1
ATOM 2038 C C . PRO A 1 252 ? -2.519 5.414 8.074 1.00 95.69 252 PRO A C 1
ATOM 2040 O O . PRO A 1 252 ? -1.489 5.658 7.447 1.00 95.69 252 PRO A O 1
ATOM 2043 N N . LEU A 1 253 ? -2.495 4.758 9.237 1.00 95.44 253 LEU A N 1
ATOM 2044 C CA . LEU A 1 253 ? -1.245 4.301 9.86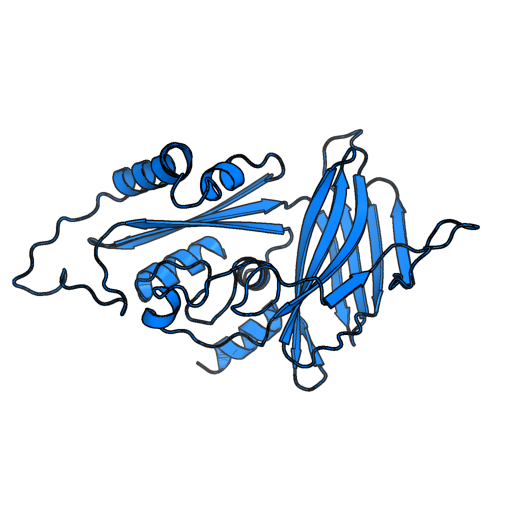8 1.00 95.44 253 LEU A CA 1
ATOM 2045 C C . LEU A 1 253 ? -0.969 2.815 9.678 1.00 95.44 253 LEU A C 1
ATOM 2047 O O . LEU A 1 253 ? 0.140 2.355 9.935 1.00 95.44 253 LEU A O 1
ATOM 2051 N N . ALA A 1 254 ? -1.981 2.046 9.288 1.00 96.00 254 ALA A N 1
ATOM 2052 C CA . ALA A 1 254 ? -1.808 0.633 9.024 1.00 96.00 254 ALA A CA 1
ATOM 2053 C C . ALA A 1 254 ? -2.864 0.108 8.071 1.00 96.00 254 ALA A C 1
ATOM 2055 O O . ALA A 1 254 ? -4.045 0.422 8.220 1.00 96.00 254 ALA A O 1
ATOM 2056 N N . SER A 1 255 ? -2.436 -0.771 7.173 1.00 95.56 255 SER A N 1
ATOM 2057 C CA . SER A 1 255 ? -3.322 -1.676 6.452 1.00 95.56 255 SER A CA 1
ATOM 2058 C C . SER A 1 255 ? -3.136 -3.103 6.979 1.00 95.56 255 SER A C 1
ATOM 2060 O O . SER A 1 255 ? -2.070 -3.476 7.475 1.00 95.56 255 SER A O 1
ATOM 2062 N N . TYR A 1 256 ? -4.186 -3.913 6.919 1.00 95.25 256 TYR A N 1
ATOM 2063 C CA . TYR A 1 256 ? -4.135 -5.324 7.278 1.00 95.25 256 TYR A CA 1
ATOM 2064 C C . TYR A 1 256 ? -5.105 -6.103 6.397 1.00 95.25 256 TYR A C 1
ATOM 2066 O O . TYR A 1 256 ? -6.315 -5.893 6.459 1.00 95.25 256 TYR A O 1
ATOM 2074 N N . SER A 1 257 ? -4.568 -6.981 5.550 1.00 94.75 257 SER A N 1
ATOM 2075 C CA . SER A 1 257 ? -5.357 -7.767 4.603 1.00 94.75 257 SER A CA 1
ATOM 2076 C C . SER A 1 257 ? -5.544 -9.199 5.093 1.00 94.75 257 SER A C 1
ATOM 2078 O O . SER A 1 257 ? -4.584 -9.898 5.431 1.00 94.75 257 SER A O 1
ATOM 2080 N N . ILE A 1 258 ? -6.791 -9.650 5.061 1.00 92.81 258 ILE A N 1
ATOM 2081 C CA . ILE A 1 258 ? -7.242 -10.989 5.443 1.00 92.81 258 ILE A CA 1
ATOM 2082 C C . ILE A 1 258 ? -8.021 -11.609 4.284 1.00 92.81 258 ILE A C 1
ATOM 2084 O O . ILE A 1 258 ? -8.599 -10.904 3.459 1.00 92.81 258 ILE A O 1
ATOM 2088 N N . VAL A 1 259 ? -8.054 -12.934 4.216 1.00 92.25 259 VAL A N 1
ATOM 2089 C CA . VAL A 1 259 ? -8.752 -13.679 3.167 1.00 92.25 259 VAL A CA 1
ATOM 2090 C C . VAL A 1 259 ? -9.942 -14.408 3.765 1.00 92.25 259 VAL A C 1
ATOM 2092 O O . VAL A 1 259 ? -9.790 -15.143 4.742 1.00 92.25 259 VAL A O 1
ATOM 2095 N N . SER A 1 260 ? -11.103 -14.231 3.135 1.00 91.12 260 SER A N 1
ATOM 2096 C CA . SER A 1 260 ? -12.287 -15.060 3.338 1.00 91.12 260 SER A CA 1
ATOM 2097 C C . SER A 1 260 ? -12.398 -16.071 2.214 1.00 91.12 260 SER A C 1
ATOM 2099 O O . SER A 1 260 ? -12.501 -15.688 1.045 1.00 91.12 260 SER A O 1
ATOM 2101 N N . LYS A 1 261 ? -12.369 -17.358 2.551 1.00 88.69 261 LYS A N 1
ATOM 2102 C CA . LYS A 1 261 ? -12.555 -18.441 1.582 1.00 88.69 261 LYS A CA 1
ATOM 2103 C C . LYS A 1 261 ? -13.080 -19.692 2.269 1.00 88.69 261 LYS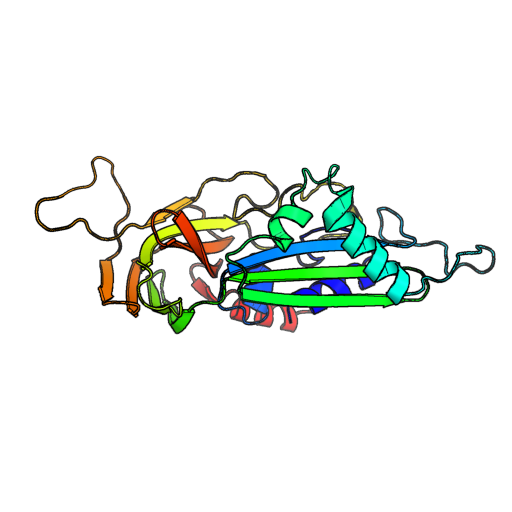 A C 1
ATOM 2105 O O . LYS A 1 261 ? -12.599 -20.039 3.348 1.00 88.69 261 LYS A O 1
ATOM 2110 N N . ASP A 1 262 ? -14.061 -20.360 1.669 1.00 86.56 262 ASP A N 1
ATOM 2111 C CA . ASP A 1 262 ? -14.677 -21.584 2.191 1.00 86.56 262 ASP A CA 1
ATOM 2112 C C . ASP A 1 262 ? -15.183 -21.429 3.645 1.00 86.56 262 ASP A C 1
ATOM 2114 O O . ASP A 1 262 ? -15.070 -22.335 4.475 1.00 86.56 262 ASP A O 1
ATOM 2118 N N . GLY A 1 263 ? -15.685 -20.235 3.988 1.00 79.94 263 GLY A N 1
ATOM 2119 C CA . GLY A 1 263 ? -16.149 -19.891 5.338 1.00 79.94 263 GLY A CA 1
ATOM 2120 C C . GLY A 1 263 ? -15.041 -19.738 6.389 1.00 79.94 263 GLY A C 1
ATOM 2121 O O . GLY A 1 263 ? -15.340 -19.664 7.581 1.00 79.94 263 GLY A O 1
ATOM 2122 N N . LYS A 1 264 ? -13.768 -19.698 5.978 1.00 83.56 264 LYS A N 1
ATOM 2123 C CA . LYS A 1 264 ? -12.611 -19.495 6.858 1.00 83.56 264 LYS A CA 1
ATOM 2124 C C . LYS A 1 264 ? -11.974 -18.133 6.636 1.00 83.56 264 LYS A C 1
ATOM 2126 O O . LYS A 1 264 ? -11.905 -17.640 5.514 1.00 83.56 264 LYS A O 1
ATOM 2131 N N . TRP A 1 265 ? -11.447 -17.597 7.731 1.00 84.88 265 TRP A N 1
ATOM 2132 C CA . TRP A 1 265 ? -10.697 -16.350 7.787 1.00 84.88 265 TRP A CA 1
ATOM 2133 C C . TRP A 1 265 ? -9.239 -16.658 8.077 1.00 84.88 265 TRP A C 1
ATOM 2135 O O . TRP A 1 265 ? -8.941 -17.320 9.072 1.00 84.88 265 TRP A O 1
ATOM 2145 N N . VAL A 1 266 ? -8.343 -16.205 7.209 1.00 86.06 266 VAL A N 1
ATOM 2146 C CA . VAL A 1 266 ? -6.898 -16.376 7.388 1.00 86.06 266 VAL A CA 1
ATOM 2147 C C . VAL A 1 266 ? -6.158 -15.103 7.016 1.00 86.06 266 VAL A C 1
ATOM 2149 O O . VAL A 1 266 ? -6.623 -14.324 6.185 1.00 86.06 266 VAL A O 1
ATOM 2152 N N . ASP A 1 267 ? -4.973 -14.917 7.587 1.00 86.00 267 ASP A N 1
ATOM 2153 C CA . ASP A 1 267 ? -4.057 -13.870 7.142 1.00 86.00 267 ASP A CA 1
ATOM 2154 C C . ASP A 1 267 ? -3.707 -14.042 5.664 1.00 86.00 267 ASP A C 1
ATOM 2156 O O . ASP A 1 267 ? -3.463 -15.161 5.194 1.00 86.00 267 ASP A O 1
ATOM 2160 N N . LEU A 1 268 ? -3.602 -12.927 4.938 1.00 87.88 268 LEU A N 1
ATOM 2161 C CA . LEU A 1 268 ? -3.195 -12.956 3.535 1.00 87.88 268 LEU A CA 1
ATOM 2162 C C . LEU A 1 268 ? -1.806 -13.585 3.343 1.00 87.88 268 LEU A C 1
ATOM 2164 O O . LEU A 1 268 ? -1.598 -14.328 2.384 1.00 87.88 268 LEU A O 1
ATOM 2168 N N . SER A 1 269 ? -0.873 -13.347 4.267 1.00 82.69 269 SER A N 1
ATOM 2169 C CA . SER A 1 269 ? 0.458 -13.969 4.257 1.00 82.69 269 SER A CA 1
ATOM 2170 C C . SER A 1 269 ? 0.374 -15.500 4.335 1.00 82.69 269 SER A C 1
ATOM 2172 O O . SER A 1 269 ? 1.016 -16.204 3.554 1.00 82.69 269 SER A O 1
ATOM 2174 N N . SER A 1 270 ? -0.489 -16.026 5.208 1.00 80.56 270 SER A N 1
ATOM 2175 C CA . SER A 1 270 ? -0.744 -17.466 5.339 1.00 80.56 270 SER A CA 1
ATOM 2176 C C . SER A 1 270 ? -1.385 -18.056 4.078 1.00 80.56 270 SER A C 1
ATOM 2178 O O . SER A 1 270 ? -0.994 -19.138 3.633 1.00 80.56 270 SER A O 1
ATOM 2180 N N . TYR A 1 271 ? -2.334 -17.340 3.468 1.00 79.88 271 TYR A N 1
ATOM 2181 C CA . TYR A 1 271 ? -2.965 -17.743 2.207 1.00 79.88 271 TYR A CA 1
ATOM 2182 C C . TYR A 1 271 ? -1.963 -17.791 1.041 1.00 79.88 271 TYR A C 1
ATOM 2184 O O . TYR A 1 271 ? -1.935 -18.765 0.285 1.00 79.88 271 TYR A O 1
ATOM 2192 N N . ALA A 1 272 ? -1.091 -16.785 0.930 1.00 74.44 272 ALA A N 1
ATOM 2193 C CA . ALA A 1 272 ? -0.086 -16.685 -0.127 1.00 74.44 272 ALA A CA 1
ATOM 2194 C C . ALA A 1 272 ? 0.929 -17.841 -0.094 1.00 74.44 272 ALA A C 1
ATOM 2196 O O . ALA A 1 272 ? 1.242 -18.429 -1.129 1.00 74.44 272 ALA A O 1
ATOM 2197 N N . ILE A 1 273 ? 1.377 -18.244 1.102 1.00 68.62 273 ILE A N 1
ATOM 2198 C CA . ILE A 1 273 ? 2.236 -19.429 1.281 1.00 68.62 273 ILE A CA 1
ATOM 2199 C C . ILE A 1 273 ? 1.524 -20.699 0.792 1.00 68.62 273 ILE A C 1
ATOM 2201 O O . ILE A 1 273 ? 2.159 -21.592 0.229 1.00 68.62 273 ILE A O 1
ATOM 2205 N N . GLY A 1 274 ? 0.206 -20.785 0.992 1.00 62.03 274 GLY A N 1
ATOM 2206 C CA . GLY A 1 274 ? -0.623 -21.869 0.473 1.00 62.03 274 GLY A CA 1
ATOM 2207 C C . GLY A 1 274 ? -0.590 -21.953 -1.054 1.00 62.03 274 GLY A C 1
ATOM 2208 O O . GLY A 1 274 ? -0.373 -23.038 -1.583 1.00 62.03 274 GLY A O 1
ATOM 2209 N N . LEU A 1 275 ? -0.731 -20.825 -1.759 1.00 59.88 275 LEU A N 1
ATOM 2210 C CA . LEU A 1 275 ? -0.680 -20.766 -3.229 1.00 59.88 275 LEU A CA 1
ATOM 2211 C C . LEU A 1 275 ? 0.698 -21.137 -3.799 1.00 59.88 275 LEU A C 1
ATOM 2213 O O . LEU A 1 275 ? 0.781 -21.804 -4.831 1.00 59.88 275 LEU A O 1
ATOM 2217 N N . ALA A 1 276 ? 1.778 -20.754 -3.115 1.00 56.97 276 ALA A N 1
ATOM 2218 C CA . ALA A 1 276 ? 3.145 -21.049 -3.546 1.00 56.97 276 ALA A CA 1
ATOM 2219 C C . ALA A 1 276 ? 3.507 -22.546 -3.476 1.00 56.97 276 ALA A C 1
ATOM 2221 O O . ALA A 1 276 ? 4.438 -22.975 -4.146 1.00 56.97 276 ALA A O 1
ATOM 2222 N N . LYS A 1 277 ? 2.785 -23.358 -2.689 1.00 39.12 277 LYS A N 1
ATOM 2223 C CA . LYS A 1 277 ? 3.024 -24.812 -2.577 1.00 39.12 277 LYS A CA 1
ATOM 2224 C C . LYS A 1 277 ? 2.399 -25.644 -3.703 1.00 39.12 277 LYS A C 1
ATOM 2226 O O . LYS A 1 277 ? 2.664 -26.842 -3.768 1.00 39.12 277 LYS A O 1
ATOM 2231 N N . TYR A 1 278 ? 1.568 -25.037 -4.550 1.00 38.94 278 TYR A N 1
ATOM 2232 C CA . TYR A 1 278 ? 0.861 -25.715 -5.644 1.00 38.94 278 TYR A CA 1
ATOM 2233 C C . TYR A 1 278 ? 1.268 -25.210 -7.040 1.00 38.94 278 TYR A C 1
ATOM 2235 O O . TYR A 1 278 ? 0.591 -25.527 -8.017 1.00 38.94 278 TYR A O 1
ATOM 2243 N N . ASN A 1 279 ? 2.362 -24.447 -7.136 1.00 35.50 279 ASN A N 1
ATOM 2244 C CA . ASN A 1 279 ? 3.023 -24.057 -8.388 1.00 35.50 279 ASN A CA 1
ATOM 2245 C C . ASN A 1 279 ? 4.469 -24.568 -8.399 1.00 35.50 279 ASN A C 1
ATOM 2247 O O . ASN A 1 279 ? 5.032 -24.651 -9.511 1.00 35.50 279 ASN A O 1
#

Radius of gyration: 20.51 Å; chains: 1; bounding box: 50×43×64 Å

Foldseek 3Di:
DLQQVQQVQCAVQVAWFQAGLQQDHSQLSCVLVPHWWDKDKDKDKDFAADLQRDGCCVPPPDDDAFDPQVVVVVVRVCCLQPVCVVVVNPSNCLVPDPQFPDKDWHWDDDRTMIMIMIIGGNAFWDWPDFDDDLQKTKTKTFGHDDPPKDKFFFKKFKAWEAATHGDGSNCRHVCQQVDRDGHDRSDPDDGGQAMEGDDDPPPDDDPDDHHYWPDWDDDPRIIITIHGHDGPPAWGKMKIWTWMQIVNDTDGTRIFIWTGDPSDIGGSNVVVVVVVVVD